Protein AF-A0A7S1Q951-F1 (afdb_monomer)

Mean predicted aligned error: 15.15 Å

Organism: Alexandrium catenella (NCBI:txid2925)

Secondary structure (DSSP, 8-state):
---------------------------------SSTTHHHHHHTTSS--PPPPPPTT-EEEEE--SEEE--TTT-EEE--TT-GGGEEEEEEEE---TTSEEEEEETTS----EEEEGGGEEETTT-PBPP--TT---TTS---------SEEEEEEEPGGGGSHHHHHHHHHHHHHHH--SEEEEEETTEEEEEESBHHHHHHHHHHHHHHHHT---SSGGG--SSSSEEEEEEESS-HHHHHHHT--B--TTS-GGGTTT-

Nearest PDB structures (foldseek):
  7r1d-assembly1_C  TM=7.811E-01  e=3.381E-02  Homo sapiens
  3tvi-assembly2_C  TM=5.450E-01  e=1.464E-01  Clostridium acetobutylicum
  2ia0-assembly1_B  TM=3.380E-01  e=5.613E-01  Pyrococcus furiosus
  5lqw-assembly1_B  TM=3.288E-01  e=4.136E-01  Saccharomyces cere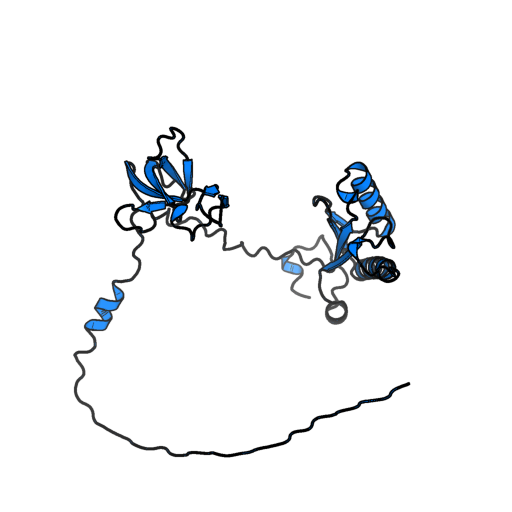visiae
  5gan-assembly1_C  TM=2.588E-01  e=5.613E-01  Saccharomyces cerevisiae

pLDDT: mean 81.58, std 19.2, range [38.47, 98.19]

Solvent-accessible surface area (backbone atoms only — not comparable to full-atom values): 16231 Å² total; per-residue (Å²): 134,82,87,88,82,88,88,87,89,85,86,85,88,84,82,85,88,80,91,84,81,81,85,87,85,83,88,84,77,93,85,80,85,88,73,82,70,65,67,63,68,61,66,64,69,75,67,77,81,73,53,66,61,57,54,66,70,42,57,25,32,34,58,48,94,47,73,45,74,76,48,85,94,71,35,74,40,75,46,50,94,87,42,72,89,29,45,45,58,25,25,31,66,41,49,61,42,90,86,17,33,28,33,35,41,44,72,84,73,59,86,68,69,45,79,41,52,21,84,48,27,19,34,62,89,75,66,45,54,27,32,51,58,99,68,61,73,62,74,82,62,54,75,77,76,68,73,75,86,56,49,22,33,38,41,37,28,36,39,83,63,29,70,40,70,70,55,31,52,51,40,53,49,50,50,46,69,74,61,58,51,78,42,75,50,72,93,45,73,42,42,39,39,37,30,22,45,41,32,68,60,36,51,51,46,48,51,52,52,50,51,36,51,65,71,38,86,55,95,50,61,91,74,37,66,59,32,96,49,44,48,46,75,44,83,48,56,67,54,71,66,60,30,68,73,58,65,56,45,67,52,63,89,87,58,59,73,87,75,60,82,82,109

Structure (mmCIF, N/CA/C/O backbone):
data_AF-A0A7S1Q951-F1
#
_entry.id   AF-A0A7S1Q951-F1
#
loop_
_atom_site.group_PDB
_atom_site.id
_atom_site.type_symbol
_atom_site.label_atom_id
_atom_site.label_alt_id
_atom_site.label_comp_id
_atom_site.label_asym_id
_atom_site.label_entity_id
_atom_site.label_seq_id
_atom_site.pdbx_PDB_ins_code
_atom_site.Cartn_x
_atom_site.Cartn_y
_atom_site.Cartn_z
_atom_site.occupancy
_atom_site.B_iso_or_equiv
_atom_site.auth_seq_id
_atom_site.auth_comp_id
_atom_site.auth_asym_id
_atom_site.auth_atom_id
_atom_site.pdbx_PDB_model_num
ATOM 1 N N . CYS A 1 1 ? -37.202 43.997 11.603 1.00 41.56 1 CYS A N 1
ATOM 2 C CA . CYS A 1 1 ? -37.269 44.451 10.203 1.00 41.56 1 CYS A CA 1
ATOM 3 C C . CYS A 1 1 ? -37.080 43.255 9.290 1.00 41.56 1 CYS A C 1
ATOM 5 O O . CYS A 1 1 ? -36.098 42.557 9.485 1.00 41.56 1 CYS A O 1
ATOM 7 N N . SER A 1 2 ? -38.028 43.077 8.364 1.00 42.44 2 SER A N 1
ATOM 8 C CA . SER A 1 2 ? -37.963 42.323 7.097 1.00 42.44 2 SER A CA 1
ATOM 9 C C . SER A 1 2 ? -37.582 40.835 7.183 1.00 42.44 2 SER A C 1
ATOM 11 O O . SER A 1 2 ? -36.431 40.520 7.434 1.00 42.44 2 SER A O 1
ATOM 13 N N . SER A 1 3 ? -38.502 39.865 7.143 1.00 43.00 3 SER A N 1
ATOM 14 C CA . SER A 1 3 ? -39.475 39.477 6.093 1.00 43.00 3 SER A CA 1
ATOM 15 C C . SER A 1 3 ? -38.861 38.683 4.926 1.00 43.00 3 SER A C 1
ATOM 17 O O . SER A 1 3 ? -37.989 39.200 4.236 1.00 43.00 3 SER A O 1
ATOM 19 N N . SER A 1 4 ? -39.482 37.517 4.666 1.00 48.47 4 SER A N 1
ATOM 20 C CA . SER A 1 4 ? -39.634 36.834 3.358 1.00 48.47 4 SER A CA 1
ATOM 21 C C . SER A 1 4 ? -38.428 36.005 2.860 1.00 48.47 4 SER A C 1
ATOM 23 O O . SER A 1 4 ? -37.295 36.393 3.075 1.00 48.47 4 SER A O 1
ATOM 25 N N . SER A 1 5 ? -38.551 34.856 2.181 1.00 51.00 5 SER A N 1
ATOM 26 C CA . SER A 1 5 ? -39.659 34.300 1.393 1.00 51.00 5 SER A CA 1
ATOM 27 C C . SER A 1 5 ? -39.533 32.775 1.219 1.00 51.00 5 SER A C 1
ATOM 29 O O . SER A 1 5 ? -38.434 32.237 1.112 1.00 51.00 5 SER A O 1
ATOM 31 N N . LEU A 1 6 ? -40.695 32.124 1.134 1.00 49.72 6 LEU A N 1
ATOM 32 C CA . LEU A 1 6 ? -40.941 30.806 0.538 1.00 49.72 6 LEU A CA 1
ATOM 33 C C . LEU A 1 6 ? -40.797 30.857 -0.989 1.00 49.72 6 LEU A C 1
ATOM 35 O O . LEU A 1 6 ? -41.221 31.855 -1.559 1.00 49.72 6 LEU A O 1
ATOM 39 N N . GLU A 1 7 ? -40.406 29.742 -1.620 1.00 54.03 7 GLU A N 1
ATOM 40 C CA . GLU A 1 7 ? -40.987 29.262 -2.891 1.00 54.03 7 GLU A CA 1
ATOM 41 C C . GLU A 1 7 ? -40.861 27.725 -3.029 1.00 54.03 7 GLU A C 1
ATOM 43 O O . GLU A 1 7 ? -39.773 27.180 -2.839 1.00 54.03 7 GLU A O 1
ATOM 48 N N . PRO A 1 8 ? -41.947 27.012 -3.392 1.00 58.09 8 PRO A N 1
ATOM 49 C CA . PRO A 1 8 ? -41.907 25.675 -3.979 1.00 58.09 8 PRO A CA 1
ATOM 50 C C . PRO A 1 8 ? -42.315 25.711 -5.467 1.00 58.09 8 PRO A C 1
ATOM 52 O O . PRO A 1 8 ? -43.392 26.194 -5.818 1.00 58.09 8 PRO A O 1
ATOM 55 N N . GLY A 1 9 ? -41.477 25.152 -6.345 1.00 52.25 9 GLY A N 1
ATOM 56 C CA . GLY A 1 9 ? -41.697 25.105 -7.796 1.00 52.25 9 GLY A CA 1
ATOM 57 C C . GLY A 1 9 ? -41.955 23.692 -8.327 1.00 52.25 9 GLY A C 1
ATOM 58 O O . GLY A 1 9 ? -41.058 22.861 -8.389 1.00 52.25 9 GLY A O 1
ATOM 59 N N . ARG A 1 10 ? -43.204 23.454 -8.724 1.00 57.97 10 ARG A N 1
ATOM 60 C CA . ARG A 1 10 ? -43.795 22.268 -9.366 1.00 57.97 10 ARG A CA 1
ATOM 61 C C . ARG A 1 10 ? -43.618 22.333 -10.887 1.00 57.97 10 ARG A C 1
ATOM 63 O O . ARG A 1 10 ? -43.976 23.365 -11.439 1.00 57.97 10 ARG A O 1
ATOM 70 N N . VAL A 1 11 ? -43.275 21.236 -11.576 1.00 55.94 11 VAL A N 1
ATOM 71 C CA . VAL A 1 11 ? -43.750 21.000 -12.961 1.00 55.94 11 VAL A CA 1
ATOM 72 C C . VAL A 1 11 ? -43.985 19.509 -13.216 1.00 55.94 11 VAL A C 1
ATOM 74 O O . VAL A 1 11 ? -43.125 18.667 -12.982 1.00 55.94 11 VAL A O 1
ATOM 77 N N . SER A 1 12 ? -45.191 19.220 -13.694 1.00 54.81 12 SER A N 1
ATOM 78 C CA . SER A 1 12 ? -45.669 17.932 -14.182 1.00 54.81 12 SER A CA 1
ATOM 79 C C . SER A 1 12 ? -45.402 17.773 -15.683 1.00 54.81 12 SER A C 1
ATOM 81 O O . SER A 1 12 ? -45.556 18.739 -16.423 1.00 54.81 12 SER A O 1
ATOM 83 N N . GLY A 1 13 ? -45.254 16.527 -16.140 1.00 38.47 13 GLY A N 1
ATOM 84 C CA . GLY A 1 13 ? -46.047 16.043 -17.277 1.00 38.47 13 GLY A CA 1
ATOM 85 C C . GLY A 1 13 ? -45.332 15.652 -18.576 1.00 38.47 13 GLY A C 1
ATOM 86 O O . GLY A 1 13 ? -44.291 16.195 -18.922 1.00 38.47 13 GLY A O 1
ATOM 87 N N . LEU A 1 14 ? -46.060 14.784 -19.301 1.00 47.22 14 LEU A N 1
ATOM 88 C CA . LEU A 1 14 ? -45.963 14.330 -20.704 1.00 47.22 14 LEU A CA 1
ATOM 89 C C . LEU A 1 14 ? -45.200 13.005 -20.898 1.00 47.22 14 LEU A C 1
ATOM 91 O O . LEU A 1 14 ? -44.007 12.922 -20.651 1.00 47.22 14 LEU A O 1
ATOM 95 N N . ALA A 1 15 ? -45.916 11.885 -21.077 1.00 41.97 15 ALA A N 1
ATOM 96 C CA . ALA A 1 15 ? -46.608 11.391 -22.293 1.00 41.97 15 ALA A CA 1
ATOM 97 C C . ALA A 1 15 ? -45.635 10.534 -23.135 1.00 41.97 15 ALA A C 1
ATOM 99 O O . ALA A 1 15 ? -44.569 11.009 -23.490 1.00 41.97 15 ALA A O 1
ATOM 100 N N . MET A 1 16 ? -45.814 9.212 -23.250 1.00 44.31 16 MET A N 1
ATOM 101 C CA . MET A 1 16 ? -46.834 8.469 -24.016 1.00 44.31 16 MET A CA 1
ATOM 102 C C . MET A 1 16 ? -46.557 8.529 -25.530 1.00 44.31 16 MET A C 1
ATOM 104 O O . MET A 1 16 ? -46.391 9.619 -26.057 1.00 44.31 16 MET A O 1
ATOM 108 N N . THR A 1 17 ? -46.612 7.342 -26.159 1.00 42.47 17 THR A N 1
ATOM 109 C CA . THR A 1 17 ? -46.442 6.992 -27.594 1.00 42.47 17 THR A CA 1
ATOM 110 C C . THR A 1 17 ? -44.978 6.725 -28.026 1.00 42.47 17 THR A C 1
ATOM 112 O O . THR A 1 17 ? -44.062 7.351 -27.519 1.00 42.47 17 THR A O 1
ATOM 115 N N . ASP A 1 18 ? -44.612 5.724 -28.837 1.00 43.94 18 ASP A N 1
ATOM 116 C CA . ASP A 1 18 ? -45.340 4.964 -29.855 1.00 43.94 18 ASP A CA 1
ATOM 117 C C . ASP A 1 18 ? -44.841 3.512 -30.004 1.00 43.94 18 ASP A C 1
ATOM 119 O O . ASP A 1 18 ? -43.643 3.222 -30.007 1.00 43.94 18 ASP A O 1
ATOM 123 N N . LEU A 1 19 ? -45.809 2.613 -30.213 1.00 48.38 19 LEU A N 1
ATOM 124 C CA . LEU A 1 19 ? -45.648 1.362 -30.951 1.00 48.38 19 LEU A CA 1
ATOM 125 C C . LEU A 1 19 ? -45.355 1.688 -32.424 1.00 48.38 19 LEU A C 1
ATOM 127 O O . LEU A 1 19 ? -46.159 2.375 -33.050 1.00 48.38 19 LEU A O 1
ATOM 131 N N . ILE A 1 20 ? -44.345 1.058 -33.031 1.00 49.72 20 ILE A N 1
ATOM 132 C CA . ILE A 1 20 ? -44.389 0.737 -34.466 1.00 49.72 20 ILE A CA 1
ATOM 133 C C . ILE A 1 20 ? -44.079 -0.745 -34.664 1.00 49.72 20 ILE A C 1
ATOM 135 O O . ILE A 1 20 ? -43.119 -1.304 -34.139 1.00 49.72 20 ILE A O 1
ATOM 139 N N . ALA A 1 21 ? -44.995 -1.356 -35.405 1.00 43.81 21 ALA A N 1
ATOM 140 C CA . ALA A 1 21 ? -45.118 -2.754 -35.744 1.00 43.81 21 ALA A CA 1
ATOM 141 C C . ALA A 1 21 ? -44.395 -3.126 -37.054 1.00 43.81 21 ALA A C 1
ATOM 143 O O . ALA A 1 21 ? -43.947 -2.264 -37.803 1.00 43.81 21 ALA A O 1
ATOM 144 N N . ALA A 1 22 ? -44.478 -4.430 -37.347 1.00 41.50 22 ALA A N 1
ATOM 145 C CA . ALA A 1 22 ? -44.317 -5.111 -38.638 1.00 41.50 22 ALA A CA 1
ATOM 146 C C . ALA A 1 22 ? -42.864 -5.288 -39.123 1.00 41.50 22 ALA A C 1
ATOM 148 O O . ALA A 1 22 ? -42.149 -4.331 -39.373 1.00 41.50 22 ALA A O 1
ATOM 149 N N . ALA A 1 23 ? -42.293 -6.494 -39.166 1.00 45.00 23 ALA A N 1
ATOM 150 C CA . ALA A 1 23 ? -42.706 -7.743 -39.824 1.00 45.00 23 ALA A CA 1
ATOM 151 C C . ALA A 1 23 ? -42.733 -7.678 -41.365 1.00 45.00 23 ALA A C 1
ATOM 153 O O . ALA A 1 23 ? -43.442 -6.873 -41.957 1.00 45.00 23 ALA A O 1
ATOM 154 N N . ALA A 1 24 ? -42.040 -8.667 -41.947 1.00 43.38 24 ALA A N 1
ATOM 155 C CA . ALA A 1 24 ? -42.035 -9.133 -43.337 1.00 43.38 24 ALA A CA 1
ATOM 156 C C . ALA A 1 24 ? -41.126 -8.393 -44.343 1.00 43.38 24 ALA A C 1
ATOM 158 O O . ALA A 1 24 ? -41.449 -7.321 -44.830 1.00 43.38 24 ALA A O 1
ATOM 159 N N . LEU A 1 25 ? -40.082 -9.083 -44.822 1.00 44.59 25 LEU A N 1
ATOM 160 C CA . LEU A 1 25 ? -40.203 -9.760 -46.117 1.00 44.59 25 LEU A CA 1
ATOM 161 C C . LEU A 1 25 ? -39.154 -10.866 -46.306 1.00 44.59 25 LEU A C 1
ATOM 163 O O . LEU A 1 25 ? -37.969 -10.725 -46.022 1.00 44.59 25 LEU A O 1
ATOM 167 N N . GLN A 1 26 ? -39.656 -11.986 -46.810 1.00 47.72 26 GLN A N 1
ATOM 168 C CA . GLN A 1 26 ? -38.954 -13.205 -47.178 1.00 47.72 26 GLN A CA 1
ATOM 169 C C . GLN A 1 26 ? -38.147 -13.079 -48.485 1.00 47.72 26 GLN A C 1
ATOM 171 O O . GLN A 1 26 ? -38.541 -12.376 -49.410 1.00 47.72 26 GLN A O 1
ATOM 176 N N . ARG A 1 27 ? -37.158 -13.981 -48.598 1.00 47.75 27 ARG A N 1
ATOM 177 C CA . ARG A 1 27 ? -36.729 -14.718 -49.810 1.00 47.75 27 ARG A CA 1
ATOM 178 C C . ARG A 1 27 ? -36.067 -13.933 -50.957 1.00 47.75 27 ARG A C 1
ATOM 180 O O . ARG A 1 27 ? -36.730 -13.489 -51.885 1.00 47.75 27 ARG A O 1
ATOM 187 N N . ARG A 1 28 ? -34.736 -14.055 -51.036 1.00 47.34 28 ARG A N 1
ATOM 188 C CA . ARG A 1 28 ? -33.977 -14.254 -52.291 1.00 47.34 28 ARG A CA 1
ATOM 189 C C . ARG A 1 28 ? -32.838 -15.245 -52.028 1.00 47.34 28 ARG A C 1
ATOM 191 O O . ARG A 1 28 ? -31.940 -14.955 -51.260 1.00 47.34 28 ARG A O 1
ATOM 198 N N . TRP A 1 29 ? -33.085 -16.523 -52.307 1.00 49.19 29 TRP A N 1
ATOM 199 C CA . TRP A 1 29 ? -32.663 -17.223 -53.529 1.00 49.19 29 TRP A CA 1
ATOM 200 C C . TRP A 1 29 ? -31.162 -17.525 -53.530 1.00 49.19 29 TRP A C 1
ATOM 202 O O . TRP A 1 29 ? -30.322 -16.658 -53.734 1.00 49.19 29 TRP A O 1
ATOM 212 N N . HIS A 1 30 ? -30.892 -18.808 -53.289 1.00 48.12 30 HIS A N 1
ATOM 213 C CA . HIS A 1 30 ? -29.647 -19.515 -53.525 1.00 48.12 30 HIS A CA 1
ATOM 214 C C . HIS A 1 30 ? -29.005 -19.109 -54.852 1.00 48.12 30 HIS A C 1
ATOM 216 O O . HIS A 1 30 ? -29.687 -19.149 -55.873 1.00 48.12 30 HIS A O 1
ATOM 222 N N . LEU A 1 31 ? -27.713 -18.772 -54.812 1.00 51.19 31 LEU A N 1
ATOM 223 C CA . LEU A 1 31 ? -26.640 -19.156 -55.742 1.00 51.19 31 LEU A CA 1
ATOM 224 C C . LEU A 1 31 ? -25.382 -18.336 -55.378 1.00 51.19 31 LEU A C 1
ATOM 226 O O . LEU A 1 31 ? -25.489 -17.136 -55.159 1.00 51.19 31 LEU A O 1
ATOM 230 N N . ALA A 1 32 ? -24.218 -19.002 -55.344 1.00 49.56 32 ALA A N 1
ATOM 231 C CA . ALA A 1 32 ? -22.855 -18.479 -55.106 1.00 49.56 32 ALA A CA 1
ATOM 232 C C . ALA A 1 32 ? -22.240 -18.624 -53.686 1.00 49.56 32 ALA A C 1
ATOM 234 O O . ALA A 1 32 ? -21.732 -17.671 -53.106 1.00 49.56 32 ALA A O 1
ATOM 235 N N . LEU A 1 33 ? -22.152 -19.859 -53.172 1.00 52.56 33 LEU A N 1
ATOM 236 C CA . LEU A 1 33 ? -20.893 -20.340 -52.566 1.00 52.56 33 LEU A CA 1
ATOM 237 C C . LEU A 1 33 ? -20.126 -21.022 -53.715 1.00 52.56 33 LEU A C 1
ATOM 239 O O . LEU A 1 33 ? -20.706 -21.935 -54.305 1.00 52.56 33 LEU A O 1
ATOM 243 N N . PRO A 1 34 ? -18.904 -20.587 -54.100 1.00 48.00 34 PRO A N 1
ATOM 244 C CA . PRO A 1 34 ? -17.729 -20.733 -53.242 1.00 48.00 34 PRO A CA 1
ATOM 245 C C . PRO A 1 34 ? -16.650 -19.655 -53.507 1.00 48.00 34 PRO A C 1
ATOM 247 O O . PRO A 1 34 ? -15.707 -19.911 -54.243 1.00 48.00 34 PRO A O 1
ATOM 250 N N . GLN A 1 35 ? -16.746 -18.446 -52.943 1.00 54.03 35 GLN A N 1
ATOM 251 C CA . GLN A 1 35 ? -15.598 -17.506 -52.955 1.00 54.03 35 GLN A CA 1
ATOM 252 C C . GLN A 1 35 ? -15.337 -16.779 -51.626 1.00 54.03 35 GLN A C 1
ATOM 254 O O . GLN A 1 35 ? -14.378 -16.024 -51.517 1.00 54.03 35 GLN A O 1
ATOM 259 N N . LEU A 1 36 ? -16.104 -17.067 -50.572 1.00 50.97 36 LEU A N 1
ATOM 260 C CA . LEU A 1 36 ? -15.951 -16.421 -49.259 1.00 50.97 36 LEU A CA 1
ATOM 261 C C . LEU A 1 36 ? -15.108 -17.213 -48.242 1.00 50.97 36 LEU A C 1
ATOM 263 O O . LEU A 1 36 ? -15.110 -16.875 -47.066 1.00 50.97 36 LEU A O 1
ATOM 267 N N . LEU A 1 37 ? -14.365 -18.244 -48.667 1.00 49.66 37 LEU A N 1
ATOM 268 C CA . LEU A 1 37 ? -13.477 -19.012 -47.771 1.00 49.66 37 LEU A CA 1
ATOM 269 C C . LEU A 1 37 ? -11.982 -18.680 -47.909 1.00 49.66 37 LEU A C 1
ATOM 271 O O . LEU A 1 37 ? -11.192 -19.124 -47.084 1.00 49.66 37 LEU A O 1
ATOM 275 N N . VAL A 1 38 ? -11.578 -17.869 -48.892 1.00 52.25 38 VAL A N 1
ATOM 276 C CA . VAL A 1 38 ? -10.165 -17.475 -49.056 1.00 52.25 38 VAL A CA 1
ATOM 277 C C . VAL A 1 38 ? -9.739 -16.280 -48.176 1.00 52.25 38 VAL A C 1
ATOM 279 O O . VAL A 1 38 ? -8.605 -16.312 -47.704 1.00 52.25 38 VAL A O 1
ATOM 282 N N . PRO A 1 39 ? -10.576 -15.272 -47.833 1.00 49.62 39 PRO A N 1
ATOM 283 C CA . PRO A 1 39 ? -10.100 -14.187 -46.969 1.00 49.62 39 PRO A CA 1
ATOM 284 C C . PRO A 1 39 ? -10.088 -14.543 -45.469 1.00 49.62 39 PRO A C 1
ATOM 286 O O . PRO A 1 39 ? -9.390 -13.883 -44.705 1.00 49.62 39 PRO A O 1
ATOM 289 N N . LEU A 1 40 ? -10.783 -15.603 -45.028 1.00 47.69 40 LEU A N 1
ATOM 290 C CA . LEU A 1 40 ? -10.805 -15.993 -43.607 1.00 47.69 40 LEU A CA 1
ATOM 291 C C . LEU A 1 40 ? -9.526 -16.738 -43.168 1.00 47.69 40 LEU A C 1
ATOM 293 O O . LEU A 1 40 ? -9.116 -16.628 -42.019 1.00 47.69 40 LEU A O 1
ATOM 297 N N . LEU A 1 41 ? -8.848 -17.437 -44.087 1.00 49.50 41 LEU A N 1
ATOM 298 C CA . LEU A 1 41 ? -7.569 -18.108 -43.805 1.00 49.50 41 LEU A CA 1
ATOM 299 C C . LEU A 1 41 ? -6.356 -17.159 -43.843 1.00 49.50 41 LEU A C 1
ATOM 301 O O . LEU A 1 41 ? -5.302 -17.516 -43.322 1.00 49.50 41 LEU A O 1
ATOM 305 N N . LEU A 1 42 ? -6.492 -15.952 -44.409 1.00 47.94 42 LEU A N 1
ATOM 306 C CA . LEU A 1 42 ? -5.434 -14.934 -44.370 1.00 47.94 42 LEU A CA 1
ATOM 307 C C . LEU A 1 42 ? -5.520 -14.040 -43.121 1.00 47.94 42 LEU A C 1
ATOM 309 O O . LEU A 1 42 ? -4.492 -13.591 -42.626 1.00 47.94 42 LEU A O 1
ATOM 313 N N . ALA A 1 43 ? -6.720 -13.839 -42.566 1.00 50.38 43 ALA A N 1
ATOM 314 C CA . ALA A 1 43 ? -6.905 -13.089 -41.321 1.00 50.38 43 ALA A CA 1
ATOM 315 C C . ALA A 1 43 ? -6.393 -13.842 -40.073 1.00 50.38 43 ALA A C 1
ATOM 317 O O . ALA A 1 43 ? -6.106 -13.214 -39.059 1.00 50.38 43 ALA A O 1
ATOM 318 N N . LEU A 1 44 ? -6.216 -15.168 -40.149 1.00 47.44 44 LEU A N 1
ATOM 319 C CA . LEU A 1 44 ? -5.743 -15.990 -39.027 1.00 47.44 44 LEU A CA 1
ATOM 320 C C . LEU A 1 44 ? -4.209 -16.107 -38.912 1.00 47.44 44 LEU A C 1
ATOM 322 O O . LEU A 1 44 ? -3.723 -16.795 -38.021 1.00 47.44 44 LEU A O 1
ATOM 326 N N . ARG A 1 45 ? -3.433 -15.449 -39.789 1.00 46.50 45 ARG A N 1
ATOM 327 C CA . ARG A 1 45 ? -1.958 -15.372 -39.678 1.00 46.50 45 ARG A CA 1
ATOM 328 C C . ARG A 1 45 ? -1.440 -14.133 -38.942 1.00 46.50 45 ARG A C 1
ATOM 330 O O . ARG A 1 45 ? -0.234 -13.963 -38.841 1.00 46.50 45 ARG A O 1
ATOM 337 N N . LEU A 1 46 ? -2.330 -13.301 -38.403 1.00 50.06 46 LEU A N 1
ATOM 338 C CA . LEU A 1 46 ? -1.968 -12.235 -37.457 1.00 50.06 46 LEU A CA 1
ATOM 339 C C . LEU A 1 46 ? -1.864 -12.747 -36.007 1.00 50.06 46 LEU A C 1
ATOM 341 O O . LEU A 1 46 ? -1.727 -11.956 -35.080 1.00 50.06 46 LEU A O 1
ATOM 345 N N . GLY A 1 47 ? -1.962 -14.063 -35.802 1.00 46.00 47 GLY A N 1
ATOM 346 C CA . GLY A 1 47 ? -1.842 -14.686 -34.492 1.00 46.00 47 GLY A CA 1
ATOM 347 C C . GLY A 1 47 ? -0.385 -14.804 -34.061 1.00 46.00 47 GLY A C 1
ATOM 348 O O . GLY A 1 47 ? 0.383 -15.504 -34.714 1.00 46.00 47 GLY A O 1
ATOM 349 N N . LEU A 1 48 ? -0.079 -14.169 -32.929 1.00 49.88 48 LEU A N 1
ATOM 350 C CA . LEU A 1 48 ? 1.114 -14.376 -32.107 1.00 49.88 48 LEU A CA 1
ATOM 351 C C . LEU A 1 48 ? 2.415 -13.933 -32.782 1.00 49.88 48 LEU A C 1
ATOM 353 O O . LEU A 1 48 ? 3.302 -14.734 -33.065 1.00 49.88 48 LEU A O 1
ATOM 357 N N . VAL A 1 49 ? 2.542 -12.622 -32.996 1.00 55.12 49 VAL A N 1
ATOM 358 C CA . VAL A 1 49 ? 3.874 -12.010 -33.024 1.00 55.12 49 VAL A CA 1
ATOM 359 C C . VAL A 1 49 ? 4.356 -11.991 -31.573 1.00 55.12 49 VAL A C 1
ATOM 361 O O . VAL A 1 49 ? 4.161 -10.998 -30.882 1.00 55.12 49 VAL A O 1
ATOM 364 N N . GLY A 1 50 ? 4.888 -13.120 -31.097 1.00 61.50 50 GLY A N 1
ATOM 365 C CA . GLY A 1 50 ? 5.927 -13.048 -30.072 1.00 61.50 50 GLY A CA 1
ATOM 366 C C . GLY A 1 50 ? 7.063 -12.265 -30.717 1.00 61.50 50 GLY A C 1
ATOM 367 O O . GLY A 1 50 ? 7.515 -12.626 -31.809 1.00 61.50 50 GLY A O 1
ATOM 368 N N . GLY A 1 51 ? 7.372 -11.101 -30.171 1.00 73.50 51 GLY A N 1
ATOM 369 C CA . GLY A 1 51 ? 8.508 -10.313 -30.602 1.00 73.50 51 GLY A CA 1
ATOM 370 C C . GLY A 1 51 ? 9.823 -11.082 -30.444 1.00 73.50 51 GLY A C 1
ATOM 371 O O . GLY A 1 51 ? 9.986 -12.024 -29.674 1.00 73.50 51 GLY A O 1
ATOM 372 N N . GLU A 1 52 ? 10.790 -10.683 -31.257 1.00 84.12 52 GLU A N 1
ATOM 373 C CA . GLU A 1 52 ? 12.196 -11.060 -31.111 1.00 84.12 52 GLU A CA 1
ATOM 374 C C . GLU A 1 52 ? 12.706 -10.719 -29.687 1.00 84.12 52 GLU A C 1
ATOM 376 O O . GLU A 1 52 ? 12.562 -9.532 -29.364 1.00 84.12 52 GLU A O 1
ATOM 381 N N . PRO A 1 53 ? 13.334 -11.565 -28.830 1.00 92.94 53 PRO A N 1
ATOM 382 C CA . PRO A 1 53 ? 14.115 -10.990 -27.735 1.00 92.94 53 PRO A CA 1
ATOM 383 C C . PRO A 1 53 ? 15.233 -10.139 -28.346 1.00 92.94 53 PRO A C 1
ATOM 385 O O . PRO A 1 53 ? 15.921 -10.566 -29.278 1.00 92.94 53 PRO A O 1
ATOM 388 N N . CYS A 1 54 ? 15.407 -8.922 -27.841 1.00 95.31 54 CYS A N 1
ATOM 389 C CA . CYS A 1 54 ? 16.382 -7.997 -28.401 1.00 95.31 54 CYS A CA 1
ATOM 390 C C . CYS A 1 54 ? 17.813 -8.481 -28.120 1.00 95.31 54 CYS A C 1
ATOM 392 O O . CYS A 1 54 ? 18.122 -8.984 -27.035 1.00 95.31 54 CYS A O 1
ATOM 394 N N . ILE A 1 55 ? 18.710 -8.327 -29.094 1.00 96.25 55 ILE A N 1
ATOM 395 C CA . ILE A 1 55 ? 20.055 -8.916 -29.023 1.00 96.25 55 ILE A CA 1
ATOM 396 C C . ILE A 1 55 ? 21.087 -7.946 -28.435 1.00 96.25 55 ILE A C 1
ATOM 398 O O . ILE A 1 55 ? 20.976 -6.725 -28.539 1.00 96.25 55 ILE A O 1
ATOM 402 N N . ALA A 1 56 ? 22.157 -8.482 -27.843 1.00 97.50 56 A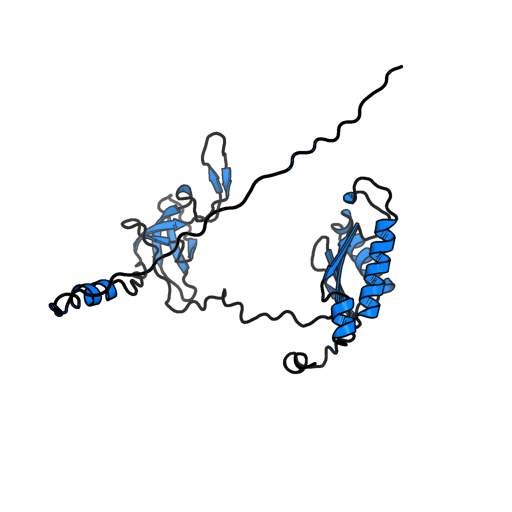LA A N 1
ATOM 403 C CA . ALA A 1 56 ? 23.251 -7.660 -27.328 1.00 97.50 56 ALA A CA 1
ATOM 404 C C . ALA A 1 56 ? 23.880 -6.778 -28.431 1.00 97.50 56 ALA A C 1
ATOM 406 O O . ALA A 1 56 ? 24.189 -7.241 -29.530 1.00 97.50 56 ALA A O 1
ATOM 407 N N . GLY A 1 57 ? 24.099 -5.502 -28.113 1.00 97.12 57 GLY A N 1
ATOM 408 C CA . GLY A 1 57 ? 24.610 -4.457 -29.005 1.00 97.12 57 GLY A CA 1
ATOM 409 C C . GLY A 1 57 ? 23.531 -3.679 -29.769 1.00 97.12 57 GLY A C 1
ATOM 410 O O . GLY A 1 57 ? 23.836 -2.621 -30.337 1.00 97.12 57 GLY A O 1
ATOM 411 N N . GLU A 1 58 ? 22.288 -4.165 -29.768 1.00 97.75 58 GLU A N 1
ATOM 412 C CA . GLU A 1 58 ? 21.161 -3.531 -30.446 1.00 97.75 58 GLU A CA 1
ATOM 413 C C . GLU A 1 58 ? 20.786 -2.193 -29.801 1.00 97.75 58 GLU A C 1
ATOM 415 O O . GLU A 1 58 ? 20.871 -2.030 -28.583 1.00 97.75 58 GLU A O 1
ATOM 420 N N . ALA A 1 59 ? 20.417 -1.219 -30.639 1.00 98.12 59 ALA A N 1
ATOM 421 C CA . ALA A 1 59 ? 20.016 0.108 -30.191 1.00 98.12 59 ALA A CA 1
ATOM 422 C C . ALA A 1 59 ? 18.556 0.093 -29.727 1.00 98.12 59 ALA A C 1
ATOM 424 O O . ALA A 1 59 ? 17.659 -0.320 -30.468 1.00 98.12 59 ALA A O 1
ATOM 425 N N . VAL A 1 60 ? 18.325 0.592 -28.519 1.00 98.06 60 VAL A N 1
ATOM 426 C CA . VAL A 1 60 ? 17.029 0.569 -27.843 1.00 98.06 60 VAL A CA 1
ATOM 427 C C . VAL A 1 60 ? 16.707 1.916 -27.206 1.00 98.06 60 VAL A C 1
ATOM 429 O O . VAL A 1 60 ? 17.577 2.762 -27.003 1.00 98.06 60 VAL A O 1
ATOM 432 N N . LEU A 1 61 ? 15.433 2.100 -26.892 1.00 97.94 61 LEU A N 1
ATOM 433 C CA . LEU A 1 61 ? 14.897 3.123 -26.012 1.00 97.94 61 LEU A CA 1
ATOM 434 C C . LEU A 1 61 ? 14.468 2.422 -24.724 1.00 97.94 61 LEU A C 1
ATOM 436 O O . LEU A 1 61 ? 13.557 1.595 -24.751 1.00 97.94 61 LEU A O 1
ATOM 440 N N . ALA A 1 62 ? 15.130 2.716 -23.611 1.00 97.62 62 ALA A N 1
ATOM 441 C CA . ALA A 1 62 ? 14.844 2.088 -22.326 1.00 97.62 62 ALA A CA 1
ATOM 442 C C . ALA A 1 62 ? 14.257 3.104 -21.342 1.00 97.62 62 ALA A C 1
ATOM 444 O O . ALA A 1 62 ? 14.661 4.268 -21.317 1.00 97.62 62 ALA A O 1
ATOM 445 N N . PHE A 1 63 ? 13.294 2.668 -20.535 1.00 97.44 63 PHE A N 1
ATOM 446 C CA . PHE A 1 63 ? 12.658 3.506 -19.526 1.00 97.44 63 PHE A CA 1
ATOM 447 C C . PHE A 1 63 ? 13.599 3.821 -18.360 1.00 97.44 63 PHE A C 1
ATOM 449 O O . PHE A 1 63 ? 14.276 2.942 -17.820 1.00 97.44 63 PHE A O 1
ATOM 456 N N . TYR A 1 64 ? 13.575 5.074 -17.920 1.00 95.12 64 TYR A N 1
ATOM 457 C CA . TYR A 1 64 ? 14.312 5.565 -16.766 1.00 95.12 64 TYR A CA 1
ATOM 458 C C . TYR A 1 64 ? 13.365 5.879 -15.599 1.00 95.12 64 TYR A C 1
ATOM 460 O O . TYR A 1 64 ? 12.618 6.855 -15.629 1.00 95.12 64 TYR A O 1
ATOM 468 N N . ALA A 1 65 ? 13.439 5.085 -14.527 1.00 93.06 65 ALA A N 1
ATOM 469 C CA . ALA A 1 65 ? 12.611 5.226 -13.322 1.00 93.06 65 ALA A CA 1
ATOM 470 C C . ALA A 1 65 ? 13.104 6.338 -12.366 1.00 93.06 65 ALA A C 1
ATOM 472 O O . ALA A 1 65 ? 13.309 6.108 -11.174 1.00 93.06 65 ALA A O 1
ATOM 473 N N . GLY A 1 66 ? 13.356 7.538 -12.889 1.00 94.00 66 GLY A N 1
ATOM 474 C CA . GLY A 1 66 ? 13.802 8.690 -12.102 1.00 94.00 66 GLY A CA 1
ATOM 475 C C . GLY A 1 66 ? 12.928 9.921 -12.309 1.00 94.00 66 GLY A C 1
ATOM 476 O O . GLY A 1 66 ? 11.705 9.828 -12.359 1.00 94.00 66 GLY A O 1
ATOM 477 N N . GLN A 1 67 ? 13.558 11.091 -12.389 1.00 96.31 67 GLN A N 1
ATOM 478 C CA . GLN A 1 67 ? 12.880 12.357 -12.650 1.00 96.31 67 GLN A CA 1
ATOM 479 C C . GLN A 1 67 ? 13.373 12.963 -13.962 1.00 96.31 67 GLN A C 1
ATOM 481 O O . GLN A 1 67 ? 14.562 12.874 -14.271 1.00 96.31 67 GLN A O 1
ATOM 486 N N . VAL A 1 68 ? 12.467 13.606 -14.693 1.00 95.06 68 VAL A N 1
ATOM 487 C CA . VAL A 1 68 ? 12.771 14.366 -15.908 1.00 95.06 68 VAL A CA 1
ATOM 488 C C . VAL A 1 68 ? 12.317 15.812 -15.725 1.00 95.06 68 VAL A C 1
ATOM 490 O O . VAL A 1 68 ? 11.248 16.076 -15.173 1.00 95.06 68 VAL A O 1
ATOM 493 N N . ASP A 1 69 ? 13.145 16.760 -16.159 1.00 95.38 69 ASP A N 1
ATOM 494 C CA . ASP A 1 69 ? 12.760 18.168 -16.240 1.00 95.38 69 ASP A CA 1
ATOM 495 C C . ASP A 1 69 ? 12.085 18.413 -17.591 1.00 95.38 69 ASP A C 1
ATOM 497 O O . ASP A 1 69 ? 12.733 18.395 -18.639 1.00 95.38 69 ASP A O 1
ATOM 501 N N . LEU A 1 70 ? 10.767 18.612 -17.570 1.00 94.12 70 LEU A N 1
ATOM 502 C CA . LEU A 1 70 ? 9.994 18.917 -18.778 1.00 94.12 70 LEU A CA 1
ATOM 503 C C . LEU A 1 70 ? 10.102 20.396 -19.183 1.00 94.12 70 LEU A C 1
ATOM 505 O O . LEU A 1 70 ? 9.581 20.797 -20.227 1.00 94.12 70 LEU A O 1
ATOM 509 N N . GLY A 1 71 ? 10.774 21.214 -18.371 1.00 93.75 71 GLY A N 1
ATOM 510 C CA . GLY A 1 71 ? 10.853 22.653 -18.537 1.00 93.75 71 GLY A CA 1
ATOM 511 C C . GLY A 1 71 ? 9.517 23.367 -18.295 1.00 93.75 71 GLY A C 1
ATOM 512 O O . GLY A 1 71 ? 8.460 22.783 -18.040 1.00 93.75 71 GLY A O 1
ATOM 513 N N . GLY A 1 72 ? 9.565 24.698 -18.365 1.00 92.50 72 GLY A N 1
ATOM 514 C CA . GLY A 1 72 ? 8.377 25.547 -18.269 1.00 92.50 72 GLY A CA 1
ATOM 515 C C . GLY A 1 72 ? 7.669 25.470 -16.912 1.00 92.50 72 GLY A C 1
ATOM 516 O O . GLY A 1 72 ? 8.302 25.542 -15.862 1.00 92.50 72 GLY A O 1
ATOM 517 N N . SER A 1 73 ? 6.336 25.385 -16.938 1.00 93.50 73 SER A N 1
ATOM 518 C CA . SER A 1 73 ? 5.492 25.381 -15.735 1.00 93.50 73 SER A CA 1
ATOM 519 C C . SER A 1 73 ? 5.344 24.009 -15.073 1.00 93.50 73 SER A C 1
ATOM 521 O O . SER A 1 73 ? 4.766 23.937 -13.993 1.00 93.50 73 SER A O 1
ATOM 523 N N . GLN A 1 74 ? 5.795 22.930 -15.722 1.00 91.69 74 GLN A N 1
ATOM 524 C CA . GLN A 1 74 ? 5.671 21.568 -15.187 1.00 91.69 74 GLN A CA 1
ATOM 525 C C . GLN A 1 74 ? 6.849 21.202 -14.275 1.00 91.69 74 GLN A C 1
ATOM 527 O O . GLN A 1 74 ? 6.657 20.462 -13.315 1.00 91.69 74 GLN A O 1
ATOM 532 N N . GLY A 1 75 ? 8.030 21.776 -14.528 1.00 95.12 75 GLY A N 1
ATOM 533 C CA . GLY A 1 75 ? 9.230 21.546 -13.729 1.00 95.12 75 GLY A CA 1
ATOM 534 C C . GLY A 1 75 ? 9.698 20.090 -13.760 1.00 95.12 75 GLY A C 1
ATOM 535 O O . GLY A 1 75 ? 9.504 19.371 -14.741 1.00 95.12 75 GLY A O 1
ATOM 536 N N . VAL A 1 76 ? 10.324 19.671 -12.662 1.00 96.81 76 VAL A N 1
ATOM 537 C CA . VAL A 1 76 ? 10.839 18.313 -12.473 1.00 96.81 76 VAL A CA 1
ATOM 538 C C . VAL A 1 76 ? 9.702 17.393 -12.034 1.00 96.81 76 VAL A C 1
ATOM 540 O O . VAL A 1 76 ? 9.098 17.611 -10.982 1.00 96.81 76 VAL A O 1
ATOM 543 N N . VAL A 1 77 ? 9.428 16.351 -12.818 1.00 97.19 77 VAL A N 1
ATOM 544 C CA . VAL A 1 77 ? 8.377 15.360 -12.538 1.00 97.19 77 VAL A CA 1
ATOM 545 C C . VAL A 1 77 ? 8.956 13.949 -12.485 1.00 97.19 77 VAL A C 1
ATOM 547 O O . VAL A 1 77 ? 9.974 13.661 -13.113 1.00 97.19 77 VAL A O 1
ATOM 550 N N . ALA A 1 78 ? 8.317 13.064 -11.717 1.00 96.88 78 ALA A N 1
ATOM 551 C CA . ALA A 1 78 ? 8.667 11.647 -11.688 1.00 96.88 78 ALA A CA 1
ATOM 552 C C . ALA A 1 78 ? 8.246 10.963 -12.997 1.00 96.88 78 ALA A C 1
ATOM 554 O O . ALA A 1 78 ? 7.164 11.231 -13.519 1.00 96.88 78 ALA A O 1
ATOM 555 N N . CYS A 1 79 ? 9.102 10.085 -13.511 1.00 96.50 79 CYS A N 1
ATOM 556 C CA . CYS A 1 79 ? 8.848 9.357 -14.742 1.00 96.50 79 CYS A CA 1
ATOM 557 C C . CYS A 1 79 ? 7.783 8.272 -14.566 1.00 96.50 79 CYS A C 1
ATOM 559 O O . CYS A 1 79 ? 7.854 7.467 -13.639 1.00 96.50 79 CYS A O 1
ATOM 561 N N . ILE A 1 80 ? 6.830 8.234 -15.499 1.00 95.38 80 ILE A N 1
ATOM 562 C CA . ILE A 1 80 ? 5.820 7.175 -15.644 1.00 95.38 80 ILE A CA 1
ATOM 563 C C . ILE A 1 80 ? 5.926 6.562 -17.046 1.00 95.38 80 ILE A C 1
ATOM 565 O O . ILE A 1 80 ? 6.424 7.208 -17.970 1.00 95.38 80 ILE A O 1
ATOM 569 N N . MET A 1 81 ? 5.495 5.312 -17.214 1.00 91.81 81 MET A N 1
ATOM 570 C CA . MET A 1 81 ? 5.753 4.510 -18.423 1.00 91.81 81 MET A CA 1
ATOM 571 C C . MET A 1 81 ? 5.094 5.062 -19.691 1.00 91.81 81 MET A C 1
ATOM 573 O O . MET A 1 81 ? 5.530 4.752 -20.801 1.00 91.81 81 MET A O 1
ATOM 577 N N . GLU A 1 82 ? 4.054 5.875 -19.528 1.00 94.25 82 GLU A N 1
ATOM 578 C CA . GLU A 1 82 ? 3.310 6.538 -20.595 1.00 94.25 82 GLU A CA 1
ATOM 579 C C . GLU A 1 82 ? 4.030 7.789 -21.125 1.00 94.25 82 GLU A C 1
ATOM 581 O O . GLU A 1 82 ? 3.648 8.331 -22.164 1.00 94.25 82 GLU A O 1
ATOM 586 N N . MET A 1 83 ? 5.064 8.272 -20.427 1.00 95.75 83 MET A N 1
ATOM 587 C CA . MET A 1 83 ? 5.834 9.447 -20.833 1.00 95.75 83 MET A CA 1
ATOM 588 C C . MET A 1 83 ? 6.984 9.062 -21.764 1.00 95.75 83 MET A C 1
ATOM 590 O O . MET A 1 83 ? 8.006 8.535 -21.332 1.00 95.75 83 MET A O 1
ATOM 594 N N . GLU A 1 84 ? 6.873 9.425 -23.041 1.00 95.75 84 GLU A N 1
ATOM 595 C CA . GLU A 1 84 ? 7.939 9.216 -24.035 1.00 95.75 84 GLU A CA 1
ATOM 596 C C . GLU A 1 84 ? 9.255 9.925 -23.659 1.00 95.75 84 GLU A C 1
ATOM 598 O O . GLU A 1 84 ? 10.336 9.447 -23.986 1.00 95.75 84 GLU A O 1
ATOM 603 N N . GLN A 1 85 ? 9.193 11.029 -22.905 1.00 96.00 85 GLN A N 1
ATOM 604 C CA . GLN A 1 85 ? 10.377 11.749 -22.411 1.00 96.00 85 GLN A CA 1
ATOM 605 C C . GLN A 1 85 ? 11.189 10.952 -21.379 1.00 96.00 85 GLN A C 1
ATOM 607 O O . GLN A 1 85 ? 12.308 11.344 -21.059 1.00 96.00 85 GLN A O 1
ATOM 612 N N . CYS A 1 86 ? 10.629 9.862 -20.851 1.00 97.19 86 CYS A N 1
ATOM 613 C CA . CYS A 1 86 ? 11.280 8.983 -19.885 1.00 97.19 86 CYS A CA 1
ATOM 614 C C . CYS A 1 86 ? 11.993 7.794 -20.533 1.00 97.19 86 CYS A C 1
ATOM 616 O O . CYS A 1 86 ? 12.570 6.974 -19.818 1.00 97.19 86 CYS A O 1
ATOM 618 N N . TYR A 1 87 ? 11.965 7.691 -21.864 1.00 97.38 87 TYR A N 1
ATOM 619 C CA . TYR A 1 87 ? 12.716 6.690 -22.606 1.00 97.38 87 TYR A CA 1
ATOM 620 C C . TYR A 1 87 ? 13.977 7.315 -23.187 1.00 97.38 87 TYR A C 1
ATOM 622 O O . TYR A 1 87 ? 13.916 8.230 -24.009 1.00 97.38 87 TYR A O 1
ATOM 630 N N . TYR A 1 88 ? 15.128 6.795 -22.775 1.00 97.00 88 TYR A N 1
ATOM 631 C CA . TYR A 1 88 ? 16.425 7.299 -23.210 1.00 97.00 88 TYR A CA 1
ATOM 632 C C . TYR A 1 88 ? 17.109 6.291 -24.137 1.00 97.00 88 TYR A C 1
ATOM 634 O O . TYR A 1 88 ? 16.923 5.078 -23.979 1.00 97.00 88 TYR A O 1
ATOM 642 N N . PRO A 1 89 ? 17.881 6.775 -25.125 1.00 97.81 89 PRO A N 1
ATOM 643 C CA . PRO A 1 89 ? 18.613 5.906 -26.027 1.00 97.81 89 PRO A CA 1
ATOM 644 C C . PRO A 1 89 ? 19.725 5.160 -25.288 1.00 97.81 89 PRO A C 1
ATOM 646 O O . PRO A 1 89 ? 20.426 5.711 -24.436 1.00 97.81 89 PRO A O 1
ATOM 649 N N . GLY A 1 90 ? 19.900 3.899 -25.651 1.00 97.56 90 GLY A N 1
ATOM 650 C CA . GLY A 1 90 ? 20.984 3.065 -25.166 1.00 97.56 90 GLY A CA 1
ATOM 651 C C . GLY A 1 90 ? 21.167 1.825 -26.025 1.00 97.56 90 GLY A C 1
ATOM 652 O O . GLY A 1 90 ? 20.568 1.667 -27.094 1.00 97.56 90 GLY A O 1
ATOM 653 N N . ARG A 1 91 ? 22.013 0.921 -25.545 1.00 98.00 91 ARG A N 1
ATOM 654 C CA . ARG A 1 91 ? 22.308 -0.360 -26.181 1.00 98.00 91 ARG A CA 1
ATOM 655 C C . ARG A 1 91 ? 22.197 -1.494 -25.190 1.00 98.00 91 ARG A C 1
ATOM 657 O O . ARG A 1 91 ? 22.612 -1.362 -24.039 1.00 98.00 91 ARG A O 1
ATOM 664 N N . ILE A 1 92 ? 21.711 -2.637 -25.654 1.00 97.75 92 ILE A N 1
ATOM 665 C CA . ILE A 1 92 ? 21.672 -3.840 -24.822 1.00 97.75 92 ILE A CA 1
ATOM 666 C C . ILE A 1 92 ? 23.101 -4.317 -24.574 1.00 97.75 92 ILE A C 1
ATOM 668 O O . ILE A 1 92 ? 23.826 -4.669 -25.501 1.00 97.75 92 ILE A O 1
ATOM 672 N N . SER A 1 93 ? 23.513 -4.339 -23.314 1.00 97.06 93 SER A N 1
ATOM 673 C CA . SER A 1 93 ? 24.765 -4.955 -22.884 1.00 97.06 93 SER A CA 1
ATOM 674 C C . SER A 1 93 ? 24.604 -6.473 -22.767 1.00 97.06 93 SER A C 1
ATOM 676 O O . SER A 1 93 ? 25.438 -7.220 -23.278 1.00 97.06 93 SER A O 1
ATOM 678 N N . SER A 1 94 ? 23.514 -6.931 -22.142 1.00 96.88 94 SER A N 1
ATOM 679 C CA . SER A 1 94 ? 23.145 -8.346 -22.006 1.00 96.88 94 SER A CA 1
ATOM 680 C C . SER A 1 94 ? 21.656 -8.505 -21.658 1.00 96.88 94 SER A C 1
ATOM 682 O O . SER A 1 94 ? 21.009 -7.541 -21.252 1.00 96.88 94 SER A O 1
ATOM 684 N N . GLY A 1 95 ? 21.115 -9.718 -21.805 1.00 93.69 95 GLY A N 1
ATOM 685 C CA . GLY A 1 95 ? 19.730 -10.060 -21.457 1.00 93.69 95 GLY A CA 1
ATOM 686 C C . GLY A 1 95 ? 18.934 -10.676 -22.621 1.00 93.69 95 GLY A C 1
ATOM 687 O O . GLY A 1 95 ? 19.513 -10.875 -23.691 1.00 93.69 95 GLY A O 1
ATOM 688 N N . PRO A 1 96 ? 17.644 -10.995 -22.400 1.00 94.62 96 PRO A N 1
ATOM 689 C CA . PRO A 1 96 ?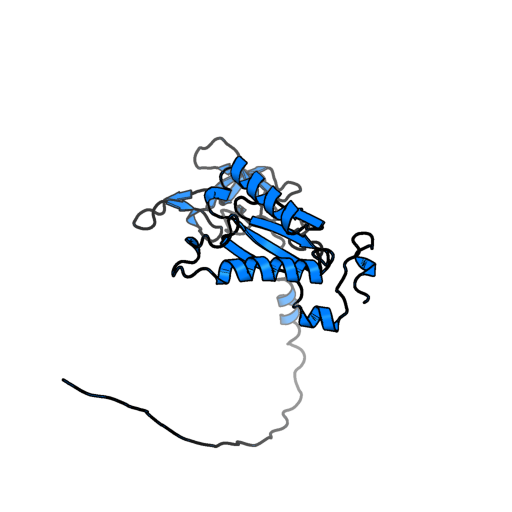 16.968 -10.919 -21.102 1.00 94.62 96 PRO A CA 1
ATOM 690 C C . PRO A 1 96 ? 17.481 -12.013 -20.145 1.00 94.62 96 PRO A C 1
ATOM 692 O O . PRO A 1 96 ? 17.914 -13.081 -20.580 1.00 94.62 96 PRO A O 1
ATOM 695 N N . ASN A 1 97 ? 17.501 -11.745 -18.836 1.00 93.31 97 ASN A N 1
ATOM 696 C CA . ASN A 1 97 ? 17.779 -12.772 -17.823 1.00 93.31 97 ASN A CA 1
ATOM 697 C C . ASN A 1 97 ? 16.520 -13.630 -17.543 1.00 93.31 97 ASN A C 1
ATOM 699 O O . ASN A 1 97 ? 15.480 -13.438 -18.169 1.00 93.31 97 ASN A O 1
ATOM 703 N N . ALA A 1 98 ? 16.601 -14.583 -16.606 1.00 90.38 98 ALA A N 1
ATOM 704 C CA . ALA A 1 98 ? 15.466 -15.450 -16.256 1.00 90.38 98 ALA A CA 1
ATOM 705 C C . ALA A 1 98 ? 14.254 -14.687 -15.682 1.00 90.38 98 ALA A C 1
ATOM 707 O O . ALA A 1 98 ? 13.137 -15.174 -15.774 1.00 90.38 98 ALA A O 1
ATOM 708 N N . GLU A 1 99 ? 14.475 -13.493 -15.130 1.00 89.69 99 GLU A N 1
ATOM 709 C CA . GLU A 1 99 ? 13.436 -12.599 -14.604 1.00 89.69 99 GLU A CA 1
ATOM 710 C C . GLU A 1 99 ? 12.932 -11.609 -15.675 1.00 89.69 99 GLU A C 1
ATOM 712 O O . GLU A 1 99 ? 12.185 -10.689 -15.366 1.00 89.69 99 GLU A O 1
ATOM 717 N N . GLY A 1 100 ? 13.383 -11.728 -16.931 1.00 93.31 100 GLY A N 1
ATOM 718 C CA . GLY A 1 100 ? 12.986 -10.825 -18.013 1.00 93.31 100 GLY A CA 1
ATOM 719 C C . GLY A 1 100 ? 13.655 -9.449 -17.992 1.00 93.31 100 GLY A C 1
ATOM 720 O O . GLY A 1 100 ? 13.155 -8.507 -18.598 1.00 93.31 100 GLY A O 1
ATOM 721 N N . ASN A 1 101 ? 14.794 -9.295 -17.321 1.00 96.38 101 ASN A N 1
ATOM 722 C CA . ASN A 1 101 ? 15.509 -8.024 -17.260 1.00 96.38 101 ASN A CA 1
ATOM 723 C C . ASN A 1 101 ? 16.659 -7.933 -18.277 1.00 96.38 101 ASN A C 1
ATOM 725 O O . ASN A 1 101 ? 17.439 -8.876 -18.441 1.00 96.38 101 ASN A O 1
ATOM 729 N N . TYR A 1 102 ? 16.817 -6.764 -18.898 1.00 97.31 102 TYR A N 1
ATOM 730 C CA . TYR A 1 102 ? 17.951 -6.392 -19.747 1.00 97.31 102 TYR A CA 1
ATOM 731 C C . TYR A 1 102 ? 18.932 -5.489 -19.005 1.00 97.31 102 TYR A C 1
ATOM 733 O O . TYR A 1 102 ? 18.542 -4.653 -18.195 1.00 97.31 102 TYR A O 1
ATOM 741 N N . VAL A 1 103 ? 20.218 -5.607 -19.325 1.00 97.62 103 VAL A N 1
ATOM 742 C CA . VAL A 1 103 ? 21.257 -4.675 -18.882 1.00 97.62 103 VAL A CA 1
ATOM 743 C C . VAL A 1 103 ? 21.508 -3.673 -20.002 1.00 97.62 103 VAL A C 1
ATOM 745 O O . VAL A 1 103 ? 21.932 -4.066 -21.087 1.00 97.62 103 VAL A O 1
ATOM 748 N N . ILE A 1 104 ? 21.267 -2.389 -19.749 1.00 97.81 104 ILE A N 1
ATOM 749 C CA . ILE A 1 104 ? 21.371 -1.312 -20.740 1.00 97.81 104 ILE A CA 1
ATOM 750 C C . ILE A 1 104 ? 22.625 -0.473 -20.484 1.00 97.81 104 ILE A C 1
ATOM 752 O O . ILE A 1 104 ? 22.880 -0.053 -19.353 1.00 97.81 104 ILE A O 1
ATOM 756 N N . ASN A 1 105 ? 23.386 -0.235 -21.552 1.00 97.00 105 ASN A N 1
ATOM 757 C CA . ASN A 1 105 ? 24.460 0.751 -21.627 1.00 97.00 105 ASN A CA 1
ATOM 758 C C . ASN A 1 105 ? 23.897 2.024 -22.276 1.00 97.00 105 ASN A C 1
ATOM 760 O O . ASN A 1 105 ? 23.500 1.984 -23.441 1.00 97.00 105 ASN A O 1
ATOM 764 N N . TRP A 1 106 ? 23.794 3.113 -21.524 1.00 96.62 106 TRP A N 1
ATOM 765 C CA . TRP A 1 106 ? 23.098 4.327 -21.953 1.00 96.62 106 TRP A CA 1
ATOM 766 C C . TRP A 1 106 ? 23.984 5.198 -22.850 1.00 96.62 106 TRP A C 1
ATOM 768 O O . TRP A 1 106 ? 25.192 5.305 -22.645 1.00 96.62 106 TRP A O 1
ATOM 778 N N . ASP A 1 107 ? 23.383 5.851 -23.846 1.00 96.75 107 ASP A N 1
ATOM 779 C CA . ASP A 1 107 ? 24.114 6.727 -24.775 1.00 96.75 107 ASP A CA 1
ATOM 780 C C . ASP A 1 107 ? 24.321 8.155 -24.207 1.00 96.75 107 ASP A C 1
ATOM 782 O O . ASP A 1 107 ? 24.840 9.035 -24.896 1.00 96.75 107 ASP A O 1
ATOM 786 N N . ASP A 1 108 ? 23.937 8.408 -22.950 1.00 93.19 108 ASP A N 1
ATOM 787 C CA . ASP A 1 108 ? 24.074 9.702 -22.259 1.00 93.19 108 ASP A CA 1
ATOM 788 C C . ASP A 1 108 ? 25.483 9.958 -21.686 1.00 93.19 108 ASP A C 1
ATOM 790 O O . ASP A 1 108 ? 25.771 11.044 -21.175 1.00 93.19 108 ASP A O 1
ATOM 794 N N . GLY A 1 109 ? 26.379 8.976 -21.816 1.00 90.25 109 GLY A N 1
ATOM 795 C CA . GLY A 1 109 ? 27.749 9.030 -21.316 1.00 90.25 109 GLY A CA 1
ATOM 796 C C . GLY A 1 109 ? 27.912 8.537 -19.877 1.00 90.25 109 GLY A C 1
ATOM 797 O O . GLY A 1 109 ? 29.041 8.549 -19.376 1.00 90.25 109 GLY A O 1
ATOM 798 N N . ASP A 1 110 ? 26.839 8.084 -19.219 1.00 89.00 110 ASP A N 1
ATOM 799 C CA . ASP A 1 110 ? 26.941 7.336 -17.969 1.00 89.00 110 ASP A CA 1
ATOM 800 C C . ASP A 1 110 ? 27.627 5.985 -18.246 1.00 89.00 110 ASP A C 1
ATOM 802 O O . ASP A 1 110 ? 27.338 5.281 -19.210 1.00 89.00 110 ASP A O 1
ATOM 806 N N . THR A 1 111 ? 28.588 5.627 -17.398 1.00 89.56 111 THR A N 1
ATOM 807 C CA . THR A 1 111 ? 29.316 4.348 -17.508 1.00 89.56 111 THR A CA 1
ATOM 808 C C . THR A 1 111 ? 28.664 3.244 -16.682 1.00 89.56 111 THR A C 1
ATOM 810 O O . THR A 1 111 ? 29.114 2.096 -16.707 1.00 89.56 111 THR A O 1
ATOM 813 N N . THR A 1 112 ? 27.620 3.580 -15.921 1.00 91.12 112 THR A N 1
ATOM 814 C CA . THR A 1 112 ? 26.887 2.625 -15.101 1.00 91.12 112 THR A CA 1
ATOM 815 C C . THR A 1 112 ? 25.815 1.923 -15.926 1.00 91.12 112 THR A C 1
ATOM 817 O O . THR A 1 112 ? 24.836 2.509 -16.386 1.00 91.12 112 THR A O 1
ATOM 820 N N . ASN A 1 113 ? 25.993 0.616 -16.094 1.00 91.62 113 ASN A N 1
ATOM 821 C CA . ASN A 1 113 ? 24.957 -0.234 -16.657 1.00 91.62 113 ASN A CA 1
ATOM 822 C C . ASN A 1 113 ? 23.768 -0.309 -15.692 1.00 91.62 113 ASN A C 1
ATOM 824 O O . ASN A 1 113 ? 23.961 -0.478 -14.484 1.00 91.62 113 ASN A O 1
ATOM 828 N N . ARG A 1 114 ? 22.542 -0.249 -16.219 1.00 94.88 114 ARG A N 1
ATOM 829 C CA . ARG A 1 114 ? 21.319 -0.399 -15.411 1.00 94.88 114 ARG A CA 1
ATOM 830 C C . ARG A 1 114 ? 20.473 -1.559 -15.896 1.00 94.88 114 ARG A C 1
ATOM 832 O O . ARG A 1 114 ? 20.476 -1.884 -1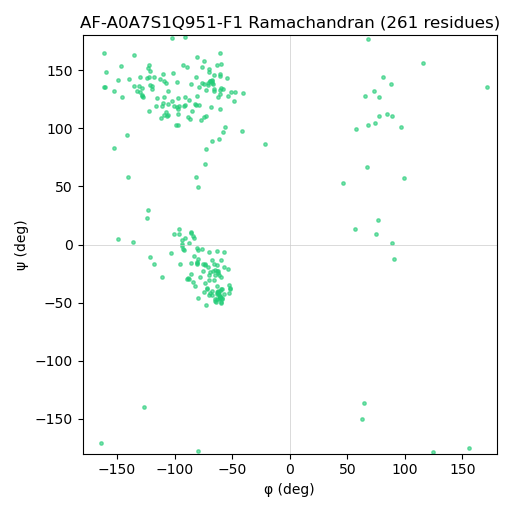7.078 1.00 94.88 114 ARG A O 1
ATOM 839 N N . VAL A 1 115 ? 19.764 -2.171 -14.958 1.00 96.44 115 VAL A N 1
ATOM 840 C CA . VAL A 1 115 ? 18.855 -3.287 -15.208 1.00 96.44 115 VAL A CA 1
ATOM 841 C C . VAL A 1 115 ? 17.459 -2.721 -15.476 1.00 96.44 115 VAL A C 1
ATOM 843 O O . VAL A 1 115 ? 16.975 -1.914 -14.683 1.00 96.44 115 VAL A O 1
ATOM 846 N N . VAL A 1 116 ? 16.839 -3.100 -16.594 1.00 96.56 116 VAL A N 1
ATOM 847 C CA . VAL A 1 116 ? 15.524 -2.613 -17.039 1.00 96.56 116 VAL A CA 1
ATOM 848 C C . VAL A 1 116 ? 14.656 -3.799 -17.455 1.00 96.56 116 VAL A C 1
ATOM 850 O O . VAL A 1 116 ? 15.101 -4.657 -18.215 1.00 96.56 116 VAL A O 1
ATOM 853 N N . TYR A 1 117 ? 13.417 -3.839 -16.967 1.00 95.56 117 TYR A N 1
ATOM 854 C CA . TYR A 1 117 ? 12.459 -4.901 -17.278 1.00 95.56 117 TYR A CA 1
ATOM 855 C C . TYR A 1 117 ? 12.026 -4.855 -18.754 1.00 95.56 117 TYR A C 1
ATOM 857 O O . TYR A 1 117 ? 11.811 -3.765 -19.291 1.00 95.56 117 TYR A O 1
ATOM 865 N N . TYR A 1 118 ? 11.913 -6.014 -19.417 1.00 94.31 118 TYR A N 1
ATOM 866 C CA . TYR A 1 118 ? 11.707 -6.118 -20.872 1.00 94.31 118 TYR A CA 1
ATOM 867 C C . TYR A 1 118 ? 10.548 -5.292 -21.458 1.00 94.31 118 TYR A C 1
ATOM 869 O O . TYR A 1 118 ? 10.770 -4.684 -22.508 1.00 94.31 118 TYR A O 1
ATOM 877 N N . PRO A 1 119 ? 9.370 -5.139 -20.810 1.00 93.44 119 PRO A N 1
ATOM 878 C CA . PRO A 1 119 ? 8.275 -4.341 -21.366 1.00 93.44 119 PRO A CA 1
ATOM 879 C C . PRO A 1 119 ? 8.624 -2.851 -21.451 1.00 93.44 119 PRO A C 1
ATOM 881 O O . PRO A 1 119 ? 7.972 -2.083 -22.157 1.00 93.44 119 PRO A O 1
ATOM 884 N N . HIS A 1 120 ? 9.660 -2.431 -20.723 1.00 96.25 120 HIS A N 1
ATOM 885 C CA . HIS A 1 120 ? 10.132 -1.055 -20.660 1.00 96.25 120 HIS A CA 1
ATOM 886 C C . HIS A 1 120 ? 11.368 -0.811 -21.538 1.00 96.25 120 HIS A C 1
ATOM 888 O O . HIS A 1 120 ? 11.987 0.253 -21.459 1.00 96.25 120 HIS A O 1
ATOM 894 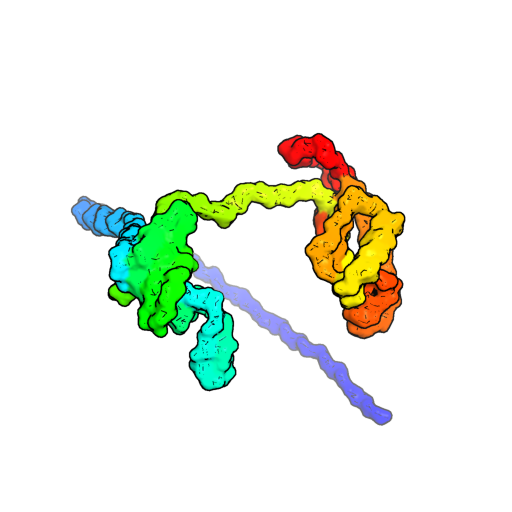N N . VAL A 1 121 ? 11.739 -1.783 -22.372 1.00 96.94 121 VAL A N 1
ATOM 895 C CA . VAL A 1 121 ? 12.792 -1.660 -23.379 1.00 96.94 121 VAL A CA 1
ATOM 896 C C . VAL A 1 121 ? 12.139 -1.785 -24.746 1.00 96.94 121 VAL A C 1
ATOM 898 O O . VAL A 1 121 ? 11.419 -2.741 -25.006 1.00 96.94 121 VAL A O 1
ATOM 901 N N . ARG A 1 122 ? 12.370 -0.814 -25.628 1.00 96.25 122 ARG A N 1
ATOM 902 C CA . ARG A 1 122 ? 11.812 -0.785 -26.984 1.00 96.25 122 ARG A CA 1
ATOM 903 C C . ARG A 1 122 ? 12.931 -0.714 -28.007 1.00 96.25 122 ARG A C 1
ATOM 905 O O . ARG A 1 122 ? 13.912 -0.005 -27.802 1.00 96.25 122 ARG A O 1
ATOM 912 N N . LEU A 1 123 ? 12.777 -1.371 -29.146 1.00 97.06 123 LEU A N 1
ATOM 913 C CA . LEU A 1 123 ? 13.697 -1.222 -30.271 1.00 97.06 123 LEU A CA 1
ATOM 914 C C . LEU A 1 123 ? 13.711 0.228 -30.758 1.00 97.06 123 LEU A C 1
ATOM 916 O O . LEU A 1 123 ? 12.663 0.802 -31.051 1.00 97.06 123 LEU A O 1
ATOM 920 N N . ALA A 1 124 ? 14.894 0.827 -30.910 1.00 96.94 124 ALA A N 1
ATOM 921 C CA . ALA A 1 124 ? 14.995 2.213 -31.376 1.00 96.94 124 ALA A CA 1
ATOM 922 C C . ALA A 1 124 ? 14.523 2.385 -32.835 1.00 96.94 124 ALA A C 1
ATOM 924 O O . ALA A 1 124 ? 14.163 3.484 -33.247 1.00 96.94 124 ALA A O 1
ATOM 925 N N . SER A 1 125 ? 14.530 1.306 -33.625 1.00 96.31 125 SER A N 1
ATOM 926 C CA . SER A 1 125 ? 14.146 1.305 -35.041 1.00 96.31 125 SER A CA 1
ATOM 927 C C . SER A 1 125 ? 12.633 1.228 -35.269 1.00 96.31 125 SER A C 1
ATOM 929 O O . SER A 1 125 ? 12.137 1.822 -36.226 1.00 96.31 125 SER A O 1
ATOM 931 N N . SER A 1 126 ? 11.909 0.492 -34.423 1.00 94.88 126 SER A N 1
ATOM 932 C CA . SER A 1 126 ? 10.481 0.191 -34.603 1.00 94.88 126 SER A CA 1
ATOM 933 C C . SER A 1 126 ? 9.595 0.665 -33.452 1.00 94.88 126 SER A C 1
ATOM 935 O O . SER A 1 126 ? 8.373 0.606 -33.572 1.00 94.88 126 SER A O 1
ATOM 937 N N . SER A 1 127 ? 10.191 1.094 -32.337 1.00 93.50 127 SER A N 1
ATOM 938 C CA . SER A 1 127 ? 9.512 1.373 -31.066 1.00 93.50 127 SER A CA 1
ATOM 939 C C . SER A 1 127 ? 8.718 0.185 -30.504 1.00 93.50 127 SER A C 1
ATOM 941 O O . SER A 1 127 ? 7.934 0.367 -29.574 1.00 93.50 127 SER A O 1
ATOM 943 N N . GLN A 1 128 ? 8.913 -1.027 -31.033 1.00 92.69 128 GLN A N 1
ATOM 944 C CA . GLN A 1 128 ? 8.292 -2.234 -30.494 1.00 92.69 128 GLN A CA 1
ATOM 945 C C . GLN A 1 128 ? 8.999 -2.645 -29.199 1.00 92.69 128 GLN A C 1
ATOM 947 O O . GLN A 1 128 ? 10.231 -2.573 -29.160 1.00 92.69 128 GLN A O 1
ATOM 952 N N . PRO A 1 129 ? 8.260 -3.055 -28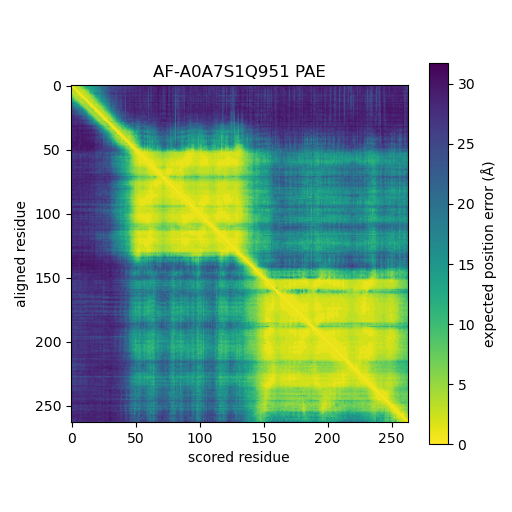.153 1.00 93.75 129 PRO A N 1
ATOM 953 C CA . PRO A 1 129 ? 8.858 -3.638 -26.960 1.00 93.75 129 PRO A CA 1
ATOM 954 C C . PRO A 1 129 ? 9.747 -4.828 -27.322 1.00 93.75 129 PRO A C 1
ATOM 956 O O . PRO A 1 129 ? 9.440 -5.577 -28.248 1.00 93.75 129 PRO A O 1
ATOM 959 N N . CYS A 1 130 ? 10.853 -4.974 -26.606 1.00 93.88 130 CYS A N 1
ATOM 960 C CA . CYS A 1 130 ? 11.654 -6.186 -26.636 1.00 93.88 130 CYS A CA 1
ATOM 961 C C . CYS A 1 130 ? 10.878 -7.306 -25.960 1.00 93.88 130 CYS A C 1
ATOM 963 O O . CYS A 1 130 ? 10.275 -7.060 -24.920 1.00 93.88 130 CYS A O 1
ATOM 965 N N . ASP A 1 131 ? 10.939 -8.524 -26.487 1.00 91.06 131 ASP A N 1
ATOM 966 C CA . ASP A 1 131 ? 10.296 -9.653 -25.819 1.00 91.06 131 ASP A CA 1
ATOM 967 C C . ASP A 1 131 ? 11.103 -10.140 -24.611 1.00 91.06 131 ASP A C 1
ATOM 969 O O . ASP A 1 131 ? 12.330 -9.976 -24.524 1.00 91.06 131 ASP A O 1
ATOM 973 N N . GLY A 1 132 ? 10.380 -10.717 -23.655 1.00 85.62 132 GLY A N 1
ATOM 974 C CA . GLY A 1 132 ? 10.912 -11.375 -22.470 1.00 85.62 132 GLY A CA 1
ATOM 975 C C . GLY A 1 132 ? 10.875 -12.899 -22.608 1.00 85.62 132 GLY A C 1
ATOM 976 O O . GLY A 1 132 ? 10.405 -13.426 -23.613 1.00 85.62 132 GLY A O 1
ATOM 977 N N . PRO A 1 133 ? 11.384 -13.642 -21.614 1.00 83.25 133 PRO A N 1
ATOM 978 C CA . PRO A 1 133 ? 11.192 -15.085 -21.568 1.00 83.25 133 PRO A CA 1
ATOM 979 C C . PRO A 1 133 ? 9.690 -15.420 -21.515 1.00 83.25 133 PRO A C 1
ATOM 981 O O . PRO A 1 133 ? 8.971 -14.857 -20.696 1.00 83.25 133 PRO A O 1
ATOM 984 N N . ASP A 1 134 ? 9.244 -16.389 -22.327 1.00 73.75 134 ASP A N 1
ATOM 985 C CA . ASP A 1 134 ? 7.838 -16.842 -22.462 1.00 73.75 134 ASP A CA 1
ATOM 986 C C . ASP A 1 134 ? 7.170 -17.319 -21.149 1.00 73.75 134 ASP A C 1
ATOM 988 O O . ASP A 1 134 ? 5.995 -17.671 -21.138 1.00 73.75 134 ASP A O 1
ATOM 992 N N . ASN A 1 135 ? 7.925 -17.403 -20.050 1.00 61.66 135 ASN A N 1
ATOM 993 C CA . ASN A 1 135 ? 7.470 -17.866 -18.743 1.00 61.66 135 ASN A CA 1
ATOM 994 C C . ASN A 1 135 ? 8.087 -17.009 -17.632 1.00 61.66 135 ASN A C 1
ATOM 996 O O . ASN A 1 135 ? 8.786 -17.537 -16.767 1.00 61.66 135 ASN A O 1
ATOM 1000 N N . VAL A 1 136 ? 7.862 -15.697 -17.643 1.00 58.47 136 VAL A N 1
ATOM 1001 C CA . VAL A 1 136 ? 7.677 -15.049 -16.341 1.00 58.47 136 VAL A CA 1
ATOM 1002 C C . VAL A 1 136 ? 6.270 -15.493 -15.945 1.00 58.47 136 VAL A C 1
ATOM 1004 O O . VAL A 1 136 ? 5.342 -15.145 -16.674 1.00 58.47 136 VAL A O 1
ATOM 1007 N N . PRO A 1 137 ? 6.085 -16.364 -14.931 1.00 59.19 137 PRO A N 1
ATOM 1008 C CA . PRO A 1 137 ? 4.758 -16.532 -14.358 1.00 59.19 137 PRO A CA 1
ATOM 1009 C C . PRO A 1 137 ? 4.266 -15.115 -14.096 1.00 59.19 137 PRO A C 1
ATOM 1011 O O . PRO A 1 137 ? 5.006 -14.345 -13.484 1.00 59.19 137 PRO A O 1
ATOM 1014 N N . ASP A 1 138 ? 3.119 -14.731 -14.654 1.00 56.09 138 ASP A N 1
ATOM 1015 C CA . ASP A 1 138 ? 2.488 -13.490 -14.236 1.00 56.09 138 ASP A CA 1
ATOM 1016 C C . ASP A 1 138 ? 2.306 -13.642 -12.723 1.00 56.09 138 ASP A C 1
ATOM 1018 O O . ASP A 1 138 ? 1.414 -14.349 -12.270 1.00 56.09 138 ASP A O 1
ATOM 1022 N N . ASP A 1 139 ? 3.186 -13.030 -11.927 1.00 55.12 139 ASP A N 1
ATOM 1023 C CA . ASP A 1 139 ? 3.020 -12.931 -10.473 1.00 55.12 139 ASP A CA 1
ATOM 1024 C C . ASP A 1 139 ? 1.755 -12.098 -10.142 1.00 55.12 139 ASP A C 1
ATOM 1026 O O . ASP A 1 139 ? 1.355 -11.998 -8.984 1.00 55.12 139 ASP A O 1
ATOM 1030 N N . ASP A 1 140 ? 1.110 -11.528 -11.173 1.00 55.00 140 ASP A N 1
ATOM 1031 C CA . ASP A 1 140 ? -0.220 -10.920 -11.155 1.00 55.00 140 ASP A CA 1
ATOM 1032 C C . ASP A 1 140 ? -1.360 -11.956 -11.123 1.00 55.00 140 ASP A C 1
ATOM 1034 O O . ASP A 1 140 ? -2.479 -11.616 -10.725 1.00 55.00 140 ASP A O 1
ATOM 1038 N N . ASP A 1 141 ? -1.097 -13.229 -11.444 1.00 51.81 141 ASP A N 1
ATOM 1039 C CA . ASP A 1 141 ? -1.893 -14.329 -10.906 1.00 51.81 141 ASP A CA 1
ATOM 1040 C C . ASP A 1 141 ? -1.488 -14.481 -9.434 1.00 51.81 141 ASP A C 1
ATOM 1042 O O . ASP A 1 141 ? -0.831 -15.454 -9.060 1.00 51.81 141 ASP A O 1
ATOM 1046 N N . GLU A 1 142 ? -1.860 -13.490 -8.606 1.00 55.12 142 GLU A N 1
ATOM 1047 C CA . GLU A 1 142 ? -1.903 -13.585 -7.147 1.00 55.12 142 GLU A CA 1
ATOM 1048 C C . GLU A 1 142 ? -2.489 -14.956 -6.828 1.00 55.12 142 GLU A C 1
ATOM 1050 O O . GLU A 1 142 ? -3.703 -15.147 -6.923 1.00 55.12 142 GLU A O 1
ATOM 1055 N N . GLU A 1 143 ? -1.625 -15.931 -6.542 1.00 52.66 143 GLU A N 1
ATOM 1056 C CA . GLU A 1 143 ? -1.998 -17.321 -6.344 1.00 52.66 143 GLU A CA 1
ATOM 1057 C C . GLU A 1 143 ? -3.013 -17.348 -5.211 1.00 52.66 143 GLU A C 1
ATOM 1059 O O . GLU A 1 143 ? -2.625 -17.242 -4.049 1.00 52.66 143 GLU A O 1
ATOM 1064 N N . GLY A 1 144 ? -4.299 -17.379 -5.596 1.00 57.03 144 GLY A N 1
ATOM 1065 C CA . GLY A 1 144 ? -5.416 -16.770 -4.876 1.00 57.03 144 GLY A CA 1
ATOM 1066 C C . GLY A 1 144 ? -5.113 -16.542 -3.412 1.00 57.03 144 GLY A C 1
ATOM 1067 O O . GLY A 1 144 ? -5.408 -17.423 -2.598 1.00 57.03 144 GLY A O 1
ATOM 1068 N N . TRP A 1 145 ? -4.497 -15.399 -3.081 1.00 60.75 145 TRP A N 1
ATOM 1069 C CA . TRP A 1 145 ? -4.289 -15.048 -1.688 1.00 60.75 145 TRP A CA 1
ATOM 1070 C C . TRP A 1 145 ? -5.680 -14.783 -1.140 1.00 60.75 145 TRP A C 1
ATOM 1072 O O . TRP A 1 145 ? -6.230 -13.694 -1.250 1.00 60.75 145 TRP A O 1
ATOM 1082 N N . VAL A 1 146 ? -6.309 -15.841 -0.641 1.00 57.41 146 VAL A N 1
ATOM 1083 C CA . VAL A 1 146 ? -7.560 -15.753 0.079 1.00 57.41 146 VAL A CA 1
ATOM 1084 C C . VAL A 1 146 ? -7.135 -15.254 1.447 1.00 57.41 146 VAL A C 1
ATOM 1086 O O . VAL A 1 146 ? -6.508 -16.033 2.181 1.00 57.41 146 VAL A O 1
ATOM 1089 N N . PRO A 1 147 ? -7.401 -13.977 1.796 1.00 61.62 147 PRO A N 1
ATOM 1090 C CA . PRO A 1 147 ? -7.1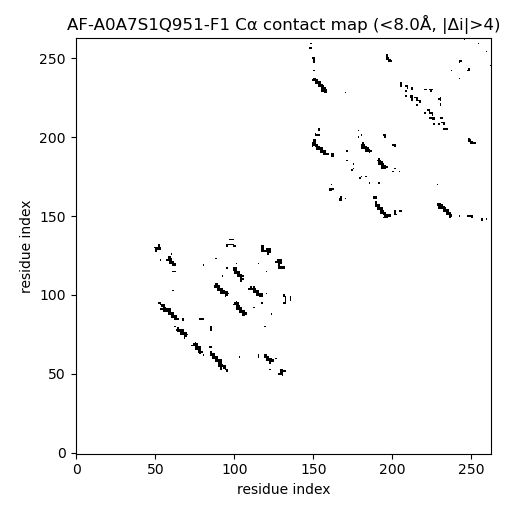39 -13.508 3.140 1.00 61.62 147 PRO A CA 1
ATOM 1091 C C . PRO A 1 147 ? -7.717 -14.539 4.106 1.00 61.62 147 PRO A C 1
ATOM 1093 O O . PRO A 1 147 ? -8.856 -14.978 3.903 1.00 61.62 147 PRO A O 1
ATOM 1096 N N . PRO A 1 148 ? -6.950 -14.985 5.116 1.00 66.12 148 PRO A N 1
ATOM 1097 C CA . PRO A 1 148 ? -7.488 -15.912 6.094 1.00 66.12 148 PRO A CA 1
ATOM 1098 C C . PRO A 1 148 ? -8.809 -15.339 6.611 1.00 66.12 148 PRO A C 1
ATOM 1100 O O . PRO A 1 148 ? -8.871 -14.152 6.931 1.00 66.12 148 PRO A O 1
ATOM 1103 N N . GLU A 1 149 ? -9.864 -16.159 6.635 1.00 67.81 149 GLU A N 1
ATOM 1104 C CA . GLU A 1 149 ? -11.185 -15.739 7.106 1.00 67.81 149 GLU A CA 1
ATOM 1105 C C . GLU A 1 149 ? -11.094 -15.319 8.573 1.00 67.81 149 GLU A C 1
ATOM 1107 O O . GLU A 1 149 ? -11.225 -16.143 9.474 1.00 67.81 149 GLU A O 1
ATOM 1112 N N . ILE A 1 150 ? -10.834 -14.044 8.828 1.00 68.44 150 ILE A N 1
ATOM 1113 C CA . ILE A 1 150 ? -10.821 -13.488 10.172 1.00 68.44 150 ILE A CA 1
ATOM 1114 C C . ILE A 1 150 ? -12.203 -12.870 10.377 1.00 68.44 150 ILE A C 1
ATOM 1116 O O . ILE A 1 150 ? -12.582 -11.968 9.628 1.00 68.44 150 ILE A O 1
ATOM 1120 N N . PRO A 1 151 ? -12.978 -13.341 11.366 1.00 70.81 151 PRO A N 1
ATOM 1121 C CA . PRO A 1 151 ? -14.375 -12.956 11.518 1.00 70.81 151 PRO A CA 1
ATOM 1122 C C . PRO A 1 151 ? -14.507 -11.470 11.846 1.00 70.81 151 PRO A C 1
ATOM 1124 O O . PRO A 1 151 ? -15.540 -10.872 11.546 1.00 70.81 151 PRO A O 1
ATOM 1127 N N . CYS A 1 152 ? -13.476 -10.872 12.456 1.00 90.19 152 CYS A N 1
ATOM 1128 C CA . CYS A 1 152 ? -13.474 -9.459 12.777 1.00 90.19 152 CYS A CA 1
ATOM 1129 C C . CYS A 1 152 ? -12.073 -8.880 13.041 1.00 90.19 152 CYS A C 1
ATOM 1131 O O . CYS A 1 152 ? -11.267 -9.445 13.787 1.00 90.19 152 CYS A O 1
ATOM 1133 N N . THR A 1 153 ? -11.815 -7.708 12.460 1.00 95.00 153 THR A N 1
ATOM 1134 C CA . THR A 1 153 ? -10.603 -6.908 12.653 1.00 95.00 153 THR A CA 1
ATOM 1135 C C . THR A 1 153 ? -10.979 -5.455 12.951 1.00 95.00 153 THR A C 1
ATOM 1137 O O . THR A 1 153 ? -11.840 -4.878 12.289 1.00 95.00 153 THR A O 1
ATOM 1140 N N . VAL A 1 154 ? -10.306 -4.842 13.926 1.00 96.62 154 VAL A N 1
ATOM 1141 C CA . VAL A 1 154 ? -10.418 -3.412 14.239 1.00 96.62 154 VAL A CA 1
ATOM 1142 C C . VAL A 1 154 ? -9.124 -2.710 13.846 1.00 96.62 154 VAL A C 1
ATOM 1144 O O . VAL A 1 154 ? -8.050 -3.051 14.345 1.00 96.62 154 VAL A O 1
ATOM 1147 N N . LEU A 1 155 ? -9.223 -1.717 12.967 1.00 96.75 155 LEU A N 1
ATOM 1148 C CA . LEU A 1 155 ? -8.111 -0.871 12.545 1.00 96.75 155 LEU A CA 1
ATOM 1149 C C . LEU A 1 155 ? -8.180 0.423 13.352 1.00 96.75 155 LEU A C 1
ATOM 1151 O O . LEU A 1 155 ? -9.005 1.297 13.088 1.00 96.75 155 LEU A O 1
ATOM 1155 N N . ALA A 1 156 ? -7.322 0.543 14.360 1.00 97.12 156 ALA A N 1
ATOM 1156 C CA . ALA A 1 156 ? -7.210 1.754 15.158 1.00 97.12 156 ALA A CA 1
ATOM 1157 C C . ALA A 1 156 ? -6.132 2.664 14.562 1.00 97.12 156 ALA A C 1
ATOM 1159 O O . ALA A 1 156 ? -4.958 2.297 14.499 1.00 97.12 156 ALA A O 1
ATOM 1160 N N . ARG A 1 157 ? -6.515 3.874 14.152 1.00 96.50 157 ARG A N 1
ATOM 1161 C CA . ARG A 1 157 ? -5.573 4.915 13.731 1.00 96.50 157 ARG A CA 1
ATOM 1162 C C . ARG A 1 157 ? -5.135 5.702 14.962 1.00 96.50 157 ARG A C 1
ATOM 1164 O O . ARG A 1 157 ? -5.981 6.232 15.688 1.00 96.50 157 ARG A O 1
ATOM 1171 N N . LEU A 1 158 ? -3.832 5.778 15.206 1.00 96.06 158 LEU A N 1
ATOM 1172 C CA . LEU A 1 158 ? -3.263 6.470 16.362 1.00 96.06 158 LEU A CA 1
ATOM 1173 C C . LEU A 1 158 ? -3.194 7.988 16.140 1.00 96.06 158 LEU A C 1
ATOM 1175 O O . LEU A 1 158 ? -3.251 8.472 15.005 1.00 96.06 158 LEU A O 1
ATOM 1179 N N . HIS A 1 159 ? -3.058 8.749 17.229 1.00 94.56 159 HIS A N 1
ATOM 1180 C CA . HIS A 1 159 ? -2.699 10.172 17.140 1.00 94.56 159 HIS A CA 1
ATOM 1181 C C . HIS A 1 159 ? -1.339 10.371 16.458 1.00 94.56 159 HIS A C 1
ATOM 1183 O O . HIS A 1 159 ? -0.576 9.422 16.298 1.00 94.56 159 HIS A O 1
ATOM 1189 N N . TRP A 1 160 ? -1.032 11.602 16.034 1.00 88.94 160 TRP A N 1
ATOM 1190 C CA . TRP A 1 160 ? 0.234 11.907 15.351 1.00 88.94 160 TRP A CA 1
ATOM 1191 C C . TRP A 1 160 ? 1.460 11.626 16.232 1.00 88.94 160 TRP A C 1
ATOM 1193 O O . TRP A 1 160 ? 2.507 11.281 15.698 1.00 88.94 160 TRP A O 1
ATOM 1203 N N . GLU A 1 161 ? 1.315 11.676 17.562 1.00 87.12 161 GLU A N 1
ATOM 1204 C CA . GLU A 1 161 ? 2.342 11.222 18.510 1.00 87.12 161 GLU A CA 1
ATOM 1205 C C . GLU A 1 161 ? 2.703 9.735 18.332 1.00 87.12 161 GLU A C 1
ATOM 1207 O O . GLU A 1 161 ? 3.741 9.291 18.808 1.00 87.12 161 GLU A O 1
ATOM 1212 N N . GLY A 1 162 ? 1.898 8.972 17.583 1.00 74.50 162 GLY A N 1
ATOM 1213 C CA . GLY A 1 162 ? 2.188 7.609 17.143 1.00 74.50 162 GLY A CA 1
ATOM 1214 C C . GLY A 1 162 ? 3.484 7.456 16.349 1.00 74.50 162 GLY A C 1
ATOM 1215 O O . GLY A 1 162 ? 4.008 6.347 16.309 1.00 74.50 162 GLY A O 1
ATOM 1216 N N . SER A 1 163 ? 4.035 8.539 15.786 1.00 83.62 163 SER A N 1
ATOM 1217 C CA . SER A 1 163 ? 5.365 8.517 15.165 1.00 83.62 163 SER A CA 1
ATOM 1218 C C . SER A 1 163 ? 6.514 8.457 16.179 1.00 83.62 163 SER A C 1
ATOM 1220 O O . SER A 1 163 ? 7.646 8.165 15.799 1.00 83.62 163 SER A O 1
ATOM 1222 N N . GLU A 1 164 ? 6.266 8.775 17.455 1.00 92.31 164 GLU A N 1
ATOM 1223 C CA . GLU A 1 164 ? 7.269 8.665 18.515 1.00 92.31 164 GLU A CA 1
ATOM 1224 C C . GLU A 1 164 ? 7.333 7.211 19.019 1.00 92.31 164 GLU A C 1
ATOM 1226 O O . GLU A 1 164 ? 6.327 6.702 19.521 1.00 92.31 164 GLU A O 1
ATOM 1231 N N . PRO A 1 165 ? 8.492 6.523 18.938 1.00 92.94 165 PRO A N 1
ATOM 1232 C CA . PRO A 1 165 ? 8.578 5.091 19.237 1.00 92.94 165 PRO A CA 1
ATOM 1233 C C . PRO A 1 165 ? 8.104 4.706 20.645 1.00 92.94 165 PRO A C 1
ATOM 1235 O O . PRO A 1 165 ? 7.381 3.724 20.806 1.00 92.94 165 PRO A O 1
ATOM 1238 N N . ASP A 1 166 ? 8.471 5.491 21.661 1.00 95.00 166 ASP A N 1
ATOM 1239 C CA . ASP A 1 166 ? 8.121 5.201 23.057 1.00 95.00 166 ASP A CA 1
ATOM 1240 C C . ASP A 1 166 ? 6.614 5.374 23.307 1.00 95.00 166 ASP A C 1
ATOM 1242 O O . ASP A 1 166 ? 5.980 4.536 23.953 1.00 95.00 166 ASP A O 1
ATOM 1246 N N . TRP A 1 167 ? 6.019 6.433 22.746 1.00 95.12 167 TRP A N 1
ATOM 1247 C CA . TRP A 1 167 ? 4.582 6.683 22.847 1.00 95.12 167 TRP A CA 1
ATOM 1248 C C . TRP A 1 167 ? 3.779 5.624 22.086 1.00 95.12 167 TRP A C 1
ATOM 1250 O O . TRP A 1 167 ? 2.759 5.144 22.580 1.00 95.12 167 TRP A O 1
ATOM 1260 N N . ASN A 1 168 ? 4.255 5.220 20.905 1.00 94.69 168 ASN A N 1
ATOM 1261 C CA . ASN A 1 168 ? 3.655 4.164 20.095 1.00 94.69 168 ASN A CA 1
ATOM 1262 C C . ASN A 1 168 ? 3.604 2.834 20.865 1.00 94.69 168 ASN A C 1
ATOM 1264 O O . ASN A 1 168 ? 2.543 2.215 20.969 1.00 94.69 168 ASN A O 1
ATOM 1268 N N . GLN A 1 169 ? 4.712 2.448 21.508 1.00 95.44 169 GLN A N 1
ATOM 1269 C CA . GLN A 1 169 ? 4.762 1.256 22.359 1.00 95.44 169 GLN A CA 1
ATOM 1270 C C . GLN A 1 169 ? 3.818 1.352 23.564 1.00 95.44 169 GLN A C 1
ATOM 1272 O O . GLN A 1 169 ? 3.149 0.367 23.892 1.00 95.44 169 GLN A O 1
ATOM 1277 N N . GLU A 1 170 ? 3.721 2.519 24.212 1.00 96.81 170 GLU A N 1
ATOM 1278 C CA . GLU A 1 170 ? 2.757 2.747 25.297 1.00 96.81 170 GLU A CA 1
ATOM 1279 C C . GLU A 1 170 ? 1.313 2.589 24.801 1.00 96.81 170 GLU A C 1
ATOM 1281 O O . GLU A 1 170 ? 0.519 1.886 25.430 1.00 96.81 170 GLU A O 1
ATOM 1286 N N . ALA A 1 171 ? 0.982 3.195 23.659 1.00 96.31 171 ALA A N 1
ATOM 1287 C CA . ALA A 1 171 ? -0.337 3.119 23.042 1.00 96.31 171 ALA A CA 1
ATOM 1288 C C . ALA A 1 171 ? -0.721 1.672 22.706 1.00 96.31 171 ALA A C 1
ATOM 1290 O O . ALA A 1 171 ? -1.795 1.212 23.094 1.00 96.31 171 ALA A O 1
ATOM 1291 N N . ILE A 1 172 ? 0.169 0.929 22.044 1.00 96.50 172 ILE A N 1
ATOM 1292 C CA . ILE A 1 172 ? -0.053 -0.482 21.702 1.00 96.50 172 ILE A CA 1
ATOM 1293 C C . ILE A 1 172 ? -0.233 -1.321 22.964 1.00 96.50 172 ILE A C 1
ATOM 1295 O O . ILE A 1 172 ? -1.124 -2.169 23.019 1.00 96.50 172 ILE A O 1
ATOM 1299 N N . LYS A 1 173 ? 0.593 -1.092 23.990 1.00 97.81 173 LYS A N 1
ATOM 1300 C CA . LYS A 1 173 ? 0.476 -1.795 25.269 1.00 97.81 173 LYS A CA 1
ATOM 1301 C C . LYS A 1 173 ? -0.879 -1.530 25.926 1.00 97.81 173 LYS A C 1
ATOM 1303 O O . LYS A 1 173 ? -1.531 -2.485 26.340 1.00 97.81 173 LYS A O 1
ATOM 1308 N N . ALA A 1 174 ? -1.324 -0.275 25.969 1.00 97.88 174 ALA A N 1
ATOM 1309 C CA . ALA A 1 174 ? -2.626 0.090 26.520 1.00 97.88 174 ALA A CA 1
ATOM 1310 C C . ALA A 1 174 ? -3.775 -0.587 25.754 1.00 97.88 174 ALA A C 1
ATOM 1312 O O . ALA A 1 174 ? -4.648 -1.189 26.373 1.00 97.88 174 ALA A O 1
ATOM 1313 N N . LEU A 1 175 ? -3.733 -0.577 24.416 1.00 97.75 175 LEU A N 1
ATOM 1314 C CA . LEU A 1 175 ? -4.739 -1.243 23.580 1.00 97.75 175 LEU A CA 1
ATOM 1315 C C . LEU A 1 175 ? -4.754 -2.769 23.790 1.00 97.75 175 LEU A C 1
ATOM 1317 O O . LEU A 1 175 ? -5.828 -3.366 23.887 1.00 97.75 175 LEU A O 1
ATOM 1321 N N . LYS A 1 176 ? -3.576 -3.399 23.916 1.00 97.81 176 LYS A N 1
ATOM 1322 C CA . LYS A 1 176 ? -3.435 -4.831 24.236 1.00 97.81 176 LYS A CA 1
ATOM 1323 C C . LYS A 1 176 ? -4.055 -5.169 25.594 1.00 97.81 176 LYS A C 1
ATOM 1325 O O . LYS A 1 176 ? -4.762 -6.168 25.708 1.00 97.81 176 LYS A O 1
ATOM 1330 N N . GLU A 1 177 ? -3.799 -4.350 26.610 1.00 98.19 177 GLU A N 1
ATOM 1331 C CA . GLU A 1 177 ? -4.315 -4.555 27.968 1.00 98.19 177 GLU A CA 1
ATOM 1332 C C . GLU A 1 177 ? -5.832 -4.329 28.058 1.00 98.19 177 GLU A C 1
ATOM 1334 O O . GLU A 1 177 ? -6.532 -5.129 28.681 1.00 98.19 177 GLU A O 1
ATOM 1339 N N . GLU A 1 178 ? -6.345 -3.276 27.418 1.00 97.94 178 GLU A N 1
ATOM 1340 C CA . GLU A 1 178 ? -7.757 -2.885 27.476 1.00 97.94 178 GLU A CA 1
ATOM 1341 C C . GLU A 1 178 ? -8.657 -3.838 26.681 1.00 97.94 178 GLU A C 1
ATOM 1343 O O . GLU A 1 178 ? -9.624 -4.387 27.219 1.00 97.94 178 GLU A O 1
ATOM 1348 N N . TYR A 1 179 ? -8.321 -4.079 25.413 1.00 97.81 179 TYR A N 1
ATOM 1349 C CA . TYR A 1 179 ? -9.199 -4.798 24.487 1.00 97.81 179 TYR A CA 1
ATOM 1350 C C . TYR A 1 179 ? -8.889 -6.290 24.387 1.00 97.81 179 TYR A C 1
ATOM 1352 O O . TYR A 1 179 ? -9.747 -7.057 23.954 1.00 97.81 179 TYR A O 1
ATOM 1360 N N . ARG A 1 180 ? -7.700 -6.722 24.833 1.00 97.75 180 ARG A N 1
ATOM 1361 C CA . ARG A 1 180 ? -7.243 -8.125 24.809 1.00 97.75 180 ARG A CA 1
ATOM 1362 C C . ARG A 1 180 ? -7.496 -8.825 23.457 1.00 97.75 180 ARG A C 1
ATOM 1364 O O . ARG A 1 180 ? -8.132 -9.883 23.446 1.00 97.75 180 ARG A O 1
ATOM 1371 N N . PRO A 1 181 ? -7.038 -8.244 22.333 1.00 97.00 181 PRO A N 1
ATOM 1372 C CA . PRO A 1 181 ? -7.110 -8.907 21.033 1.00 97.00 181 PRO A CA 1
ATOM 1373 C C . PRO A 1 181 ? -6.272 -10.191 21.020 1.00 97.00 181 PRO A C 1
ATOM 1375 O O . PRO A 1 181 ? -5.301 -10.319 21.769 1.00 97.00 181 PRO A O 1
ATOM 1378 N N . ASP A 1 182 ? -6.641 -11.133 20.153 1.00 95.62 182 ASP A N 1
ATOM 1379 C CA . ASP A 1 182 ? -5.915 -12.396 19.983 1.00 95.62 182 ASP A CA 1
ATOM 1380 C C . ASP A 1 182 ? -4.591 -12.185 19.227 1.00 95.62 182 ASP A C 1
ATOM 1382 O O . ASP A 1 182 ? -3.594 -12.851 19.505 1.00 95.62 182 ASP A O 1
ATOM 1386 N N . GLU A 1 183 ? -4.567 -11.224 18.301 1.00 95.00 183 GLU A N 1
ATOM 1387 C CA . GLU A 1 183 ? -3.384 -10.814 17.544 1.00 95.00 183 GLU A CA 1
ATOM 1388 C C . GLU A 1 183 ? -3.357 -9.283 17.396 1.00 95.00 183 GLU A C 1
ATOM 1390 O O . GLU A 1 183 ? -4.392 -8.638 17.206 1.00 95.00 183 GLU A O 1
ATOM 1395 N N . VAL A 1 184 ? -2.158 -8.696 17.476 1.00 96.31 184 VAL A N 1
ATOM 1396 C CA . VAL A 1 184 ? -1.920 -7.271 17.205 1.00 96.31 184 VAL A CA 1
ATOM 1397 C C . VAL A 1 184 ? -0.788 -7.129 16.208 1.00 96.31 184 VAL A C 1
ATOM 1399 O O . VAL A 1 184 ? 0.292 -7.668 16.441 1.00 96.31 184 VAL A O 1
ATOM 1402 N N . ILE A 1 185 ? -1.032 -6.365 15.147 1.00 95.06 185 ILE A N 1
ATOM 1403 C CA . ILE A 1 185 ? -0.040 -6.022 14.127 1.00 95.06 185 ILE A CA 1
ATOM 1404 C C . ILE A 1 185 ? 0.263 -4.527 14.255 1.00 95.06 185 ILE A C 1
ATOM 1406 O O . ILE A 1 185 ? -0.632 -3.691 14.109 1.00 95.06 185 ILE A O 1
ATOM 1410 N N . ASP A 1 186 ? 1.523 -4.208 14.545 1.00 90.69 186 ASP A N 1
ATOM 1411 C CA . ASP A 1 186 ? 2.019 -2.877 14.918 1.00 90.69 186 ASP A CA 1
ATOM 1412 C C . ASP A 1 186 ? 3.163 -2.357 14.017 1.00 90.69 186 ASP A C 1
ATOM 1414 O O . ASP A 1 186 ? 3.914 -1.465 14.393 1.00 90.69 186 ASP A O 1
ATOM 1418 N N . GLY A 1 187 ? 3.275 -2.870 12.787 1.00 86.50 187 GLY A N 1
ATOM 1419 C CA . GLY A 1 187 ? 4.317 -2.488 11.817 1.00 86.50 187 GLY A CA 1
ATOM 1420 C C . GLY A 1 187 ? 4.021 -1.254 10.953 1.00 86.50 187 GLY A C 1
ATOM 1421 O O . GLY A 1 187 ? 4.723 -1.032 9.970 1.00 86.50 187 GLY A O 1
ATOM 1422 N N . PHE A 1 188 ? 2.978 -0.482 11.268 1.00 85.38 188 PHE A N 1
ATOM 1423 C CA . PHE A 1 188 ? 2.551 0.680 10.484 1.00 85.38 188 PHE A CA 1
ATOM 1424 C C . PHE A 1 188 ? 2.627 1.944 11.344 1.00 85.38 188 PHE A C 1
ATOM 1426 O O . PHE A 1 188 ? 2.101 1.949 12.453 1.00 85.38 188 PHE A O 1
ATOM 1433 N N . ASP A 1 189 ? 3.198 3.038 10.822 1.00 83.50 189 ASP A N 1
ATOM 1434 C CA . ASP A 1 189 ? 3.562 4.240 11.610 1.00 83.50 189 ASP A CA 1
ATOM 1435 C C . ASP A 1 189 ? 2.422 4.854 12.457 1.00 83.50 189 ASP A C 1
ATOM 1437 O O . ASP A 1 189 ? 2.647 5.613 13.393 1.00 83.50 189 ASP A O 1
ATOM 1441 N N . TRP A 1 190 ? 1.172 4.565 12.113 1.00 89.38 190 TRP A N 1
ATOM 1442 C CA . TRP A 1 190 ? -0.023 5.272 12.564 1.00 89.38 190 TRP A CA 1
ATOM 1443 C C . TRP A 1 190 ? -1.249 4.360 12.656 1.00 89.38 190 TRP A C 1
ATOM 1445 O O . TRP A 1 190 ? -2.341 4.845 12.955 1.00 89.38 190 TRP A O 1
ATOM 1455 N N . HIS A 1 191 ? -1.084 3.055 12.427 1.00 94.31 191 HIS A N 1
ATOM 1456 C CA . HIS A 1 191 ? -2.168 2.079 12.479 1.00 94.31 191 HIS A CA 1
ATOM 1457 C C . HIS A 1 191 ? -1.791 0.911 13.383 1.00 94.31 191 HIS A C 1
ATOM 1459 O O . HIS A 1 191 ? -0.707 0.346 13.274 1.00 94.31 191 HIS A O 1
ATOM 1465 N N . VAL A 1 192 ? -2.730 0.527 14.241 1.00 96.56 192 VAL A N 1
ATOM 1466 C CA . VAL A 1 192 ? -2.671 -0.701 15.028 1.00 96.56 192 VAL A CA 1
ATOM 1467 C C . VAL A 1 192 ? -3.833 -1.569 14.586 1.00 96.56 192 VAL A C 1
ATOM 1469 O O . VAL A 1 192 ? -4.996 -1.174 14.700 1.00 96.56 192 VAL A O 1
ATOM 1472 N N . ILE A 1 193 ? -3.519 -2.750 14.065 1.00 96.31 193 ILE A N 1
ATOM 1473 C CA . ILE A 1 193 ? -4.524 -3.711 13.619 1.00 96.31 193 ILE A CA 1
ATOM 1474 C C . ILE A 1 193 ? -4.733 -4.709 14.752 1.00 96.31 193 ILE A C 1
ATOM 1476 O O . ILE A 1 193 ? -3.810 -5.433 15.124 1.00 96.31 193 ILE A O 1
ATOM 1480 N N . MET A 1 194 ? -5.941 -4.738 15.305 1.00 97.19 194 MET A N 1
ATOM 1481 C CA . MET A 1 194 ? -6.345 -5.668 16.356 1.00 97.19 194 MET A CA 1
ATOM 1482 C C . MET A 1 194 ? -7.261 -6.732 15.764 1.00 97.19 194 MET A C 1
ATOM 1484 O O . MET A 1 194 ? -8.322 -6.415 15.223 1.00 97.19 194 MET A O 1
ATOM 1488 N N . ARG A 1 195 ? -6.861 -7.996 15.868 1.00 94.88 195 ARG A N 1
ATOM 1489 C CA . ARG A 1 195 ? -7.613 -9.139 15.348 1.00 94.88 195 ARG A CA 1
ATOM 1490 C C . ARG A 1 195 ? -8.203 -9.951 16.484 1.00 94.88 195 ARG A C 1
ATOM 1492 O O . ARG A 1 195 ? -7.564 -10.163 17.518 1.00 94.88 195 ARG A O 1
ATOM 1499 N N . PHE A 1 196 ? -9.427 -10.410 16.261 1.00 94.69 196 PHE A N 1
ATOM 1500 C CA . PHE A 1 196 ? -10.201 -11.149 17.241 1.00 94.69 196 PHE A CA 1
ATOM 1501 C C . PHE A 1 196 ? -10.749 -12.421 16.603 1.00 94.69 196 PHE A C 1
ATOM 1503 O O . PHE A 1 196 ? -11.377 -12.393 15.544 1.00 94.69 196 PHE A O 1
ATOM 1510 N N . ASN A 1 197 ? -10.554 -13.539 17.289 1.00 92.56 197 ASN A N 1
ATOM 1511 C CA . ASN A 1 197 ? -11.185 -14.810 16.960 1.00 92.56 197 ASN A CA 1
ATOM 1512 C C . ASN A 1 197 ? -12.659 -14.827 17.381 1.00 92.56 197 ASN A C 1
ATOM 1514 O O . ASN A 1 197 ? -13.448 -15.604 16.858 1.00 92.56 197 ASN A O 1
ATOM 1518 N N . ASP A 1 198 ? -13.027 -13.987 18.345 1.00 92.56 198 ASP A N 1
ATOM 1519 C CA . ASP A 1 198 ? -14.382 -13.842 18.864 1.00 92.56 198 ASP A CA 1
ATOM 1520 C C . ASP A 1 198 ? -15.004 -12.536 18.350 1.00 92.56 198 ASP A C 1
ATOM 1522 O O . ASP A 1 198 ? -14.586 -11.432 18.717 1.00 92.56 198 ASP A O 1
ATOM 1526 N N . ALA A 1 199 ? -16.008 -12.687 17.488 1.00 91.69 199 ALA A N 1
ATOM 1527 C CA . ALA A 1 199 ? -16.790 -11.607 16.902 1.00 91.69 199 ALA A CA 1
ATOM 1528 C C . ALA A 1 199 ? -17.368 -10.643 17.946 1.00 91.69 199 ALA A C 1
ATOM 1530 O O . ALA A 1 199 ? -17.324 -9.429 17.744 1.00 91.69 199 ALA A O 1
ATOM 1531 N N . ASP A 1 200 ? -17.877 -11.161 19.064 1.00 92.56 200 ASP A N 1
ATOM 1532 C CA . ASP A 1 200 ? -18.561 -10.344 20.066 1.00 92.56 200 ASP A CA 1
ATOM 1533 C C . ASP A 1 200 ? -17.553 -9.472 20.827 1.00 92.56 200 ASP A C 1
ATOM 1535 O O . ASP A 1 200 ? -17.814 -8.298 21.101 1.00 92.56 200 ASP A O 1
ATOM 1539 N N . LYS A 1 201 ? -16.353 -10.006 21.113 1.00 95.75 201 LYS A N 1
ATOM 1540 C CA . LYS A 1 201 ? -15.252 -9.211 21.693 1.00 95.75 201 LYS A CA 1
ATOM 1541 C C . LYS A 1 201 ? -14.812 -8.098 20.755 1.00 95.75 201 LYS A C 1
ATOM 1543 O O . LYS A 1 201 ? -14.559 -6.981 21.203 1.00 95.75 201 LYS A O 1
ATOM 1548 N N . CYS A 1 202 ? -14.731 -8.409 19.469 1.00 95.62 202 CYS A N 1
ATOM 1549 C CA . CYS A 1 202 ? -14.329 -7.455 18.455 1.00 95.62 202 CYS A CA 1
ATOM 1550 C C . CYS A 1 202 ? -15.333 -6.307 18.306 1.00 95.62 202 CYS A C 1
ATOM 1552 O O . CYS A 1 202 ? -14.951 -5.138 18.324 1.00 95.62 202 CYS A O 1
ATOM 1554 N N . GLU A 1 203 ? -16.626 -6.631 18.229 1.00 94.25 203 GLU A N 1
ATOM 1555 C CA . GLU A 1 203 ? -17.702 -5.638 18.178 1.00 94.25 203 GLU A CA 1
ATOM 1556 C C . GLU A 1 203 ? -17.740 -4.782 19.444 1.00 94.25 203 GLU A C 1
ATOM 1558 O O . GLU A 1 203 ? -17.912 -3.567 19.354 1.00 94.25 203 GLU A O 1
ATOM 1563 N N . ALA A 1 204 ? -17.523 -5.382 20.618 1.00 96.25 204 ALA A N 1
ATOM 1564 C CA . ALA A 1 204 ? -17.430 -4.640 21.871 1.00 96.25 204 ALA A CA 1
ATOM 1565 C C . ALA A 1 204 ? -16.238 -3.667 21.878 1.00 96.25 204 ALA A C 1
ATOM 1567 O O . ALA A 1 204 ? -16.389 -2.516 22.295 1.00 96.25 204 ALA A O 1
ATOM 1568 N N . ALA A 1 205 ? -15.072 -4.096 21.382 1.00 97.62 205 ALA A N 1
ATOM 1569 C CA . ALA A 1 205 ? -13.895 -3.241 21.248 1.00 97.62 205 ALA A CA 1
ATOM 1570 C C . ALA A 1 205 ? -14.148 -2.080 20.272 1.00 97.62 205 ALA A C 1
ATOM 1572 O O . ALA A 1 205 ? -13.896 -0.922 20.611 1.00 97.62 205 ALA A O 1
ATOM 1573 N N . PHE A 1 206 ? -14.717 -2.374 19.097 1.00 97.06 206 PHE A N 1
ATOM 1574 C CA . PHE A 1 206 ? -15.081 -1.361 18.107 1.00 97.06 206 PHE A CA 1
ATOM 1575 C C . PHE A 1 206 ? -16.085 -0.351 18.673 1.00 97.06 206 PHE A C 1
ATOM 1577 O O . PHE A 1 206 ? -15.842 0.850 18.610 1.00 97.06 206 PHE A O 1
ATOM 1584 N N . ALA A 1 207 ? -17.176 -0.820 19.286 1.00 96.75 207 ALA A N 1
ATOM 1585 C CA . ALA A 1 207 ? -18.208 0.044 19.855 1.00 96.75 207 ALA A CA 1
ATOM 1586 C C . ALA A 1 207 ? -17.675 0.925 20.998 1.00 96.75 207 ALA A C 1
ATOM 1588 O O . ALA A 1 207 ? -18.087 2.078 21.124 1.00 96.75 207 ALA A O 1
ATOM 1589 N N . SER A 1 208 ? -16.742 0.416 21.811 1.00 97.75 208 SER A N 1
ATOM 1590 C CA . SER A 1 208 ? -16.075 1.190 22.867 1.00 97.75 208 SER A CA 1
ATOM 1591 C C . SER A 1 208 ? -15.213 2.323 22.294 1.00 97.75 208 SER A C 1
ATOM 1593 O O . SER A 1 208 ? -15.339 3.483 22.709 1.00 97.75 208 SER A O 1
ATOM 1595 N N . LEU A 1 209 ? -14.377 2.013 21.296 1.00 97.44 209 LEU A N 1
ATOM 1596 C CA . LEU A 1 209 ? -13.536 3.000 20.615 1.00 97.44 209 LEU A CA 1
ATOM 1597 C C . LEU A 1 209 ? -14.381 4.035 19.871 1.00 97.44 209 LEU A C 1
ATOM 1599 O O . LEU A 1 209 ? -14.196 5.237 20.055 1.00 97.44 209 LEU A O 1
ATOM 1603 N N . GLU A 1 210 ? -15.345 3.581 19.071 1.00 96.38 21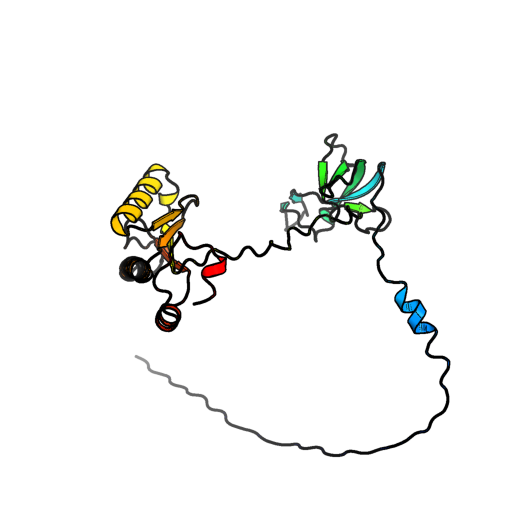0 GLU A N 1
ATOM 1604 C CA . GLU A 1 210 ? -16.236 4.448 18.302 1.00 96.38 210 GLU A CA 1
ATOM 1605 C C . GLU A 1 210 ? -17.083 5.329 19.230 1.00 96.38 210 GLU A C 1
ATOM 1607 O O . GLU A 1 210 ? -17.232 6.527 18.989 1.00 96.38 210 GLU A O 1
ATOM 1612 N N . GLY A 1 211 ? -17.590 4.767 20.330 1.00 96.69 211 GLY A N 1
ATOM 1613 C CA . GLY A 1 211 ? -18.311 5.505 21.363 1.00 96.69 211 GLY A CA 1
ATOM 1614 C C . GLY A 1 211 ? -17.460 6.615 21.973 1.00 96.69 211 GLY A C 1
ATOM 1615 O O . GLY A 1 211 ? -17.920 7.752 22.064 1.00 96.69 211 GLY A O 1
ATOM 1616 N N . SER A 1 212 ? -16.201 6.319 22.309 1.00 96.56 212 SER A N 1
ATOM 1617 C CA . SER A 1 212 ? -15.250 7.317 22.814 1.00 96.56 212 SER A CA 1
ATOM 1618 C C . SER A 1 212 ? -15.008 8.430 21.793 1.00 96.56 212 SER A C 1
ATOM 1620 O O . SER A 1 212 ? -15.057 9.606 22.141 1.00 96.56 212 SER A O 1
ATOM 1622 N N . LEU A 1 213 ? -14.822 8.084 20.517 1.00 95.62 213 LEU A N 1
ATOM 1623 C CA . LEU A 1 213 ? -14.595 9.053 19.441 1.00 95.62 213 LEU A CA 1
ATOM 1624 C C . LEU A 1 213 ? -15.841 9.890 19.108 1.00 95.62 213 LEU A C 1
ATOM 1626 O O . LEU A 1 213 ? -15.711 11.058 18.757 1.00 95.62 213 LEU A O 1
ATOM 1630 N N . LYS A 1 214 ? -17.055 9.357 19.275 1.00 95.31 214 LYS A N 1
ATOM 1631 C CA . LYS A 1 214 ? -18.315 10.106 19.090 1.00 95.31 214 LYS A CA 1
ATOM 1632 C C . LYS A 1 214 ? -18.560 11.164 20.163 1.00 95.31 214 LYS A C 1
ATOM 1634 O O . LYS A 1 214 ? -19.282 12.124 19.908 1.00 95.31 214 LYS A O 1
ATOM 1639 N N . LEU A 1 215 ? -17.963 11.022 21.348 1.00 96.12 215 LEU A N 1
ATOM 1640 C CA . LEU A 1 215 ? -18.009 12.058 22.392 1.00 96.12 215 LEU A CA 1
ATOM 1641 C C . LEU A 1 215 ? -17.186 13.298 22.023 1.00 96.12 215 LEU A C 1
ATOM 1643 O O . LEU A 1 215 ? -17.223 14.308 22.728 1.00 96.12 215 LEU A O 1
ATOM 1647 N N . CYS A 1 216 ? -16.446 13.233 20.921 1.00 93.69 216 CYS A N 1
ATOM 1648 C CA . CYS A 1 216 ? -15.676 14.343 20.428 1.00 93.69 216 CYS A CA 1
ATOM 1649 C C . CYS A 1 216 ? -16.571 15.421 19.820 1.00 93.69 216 CYS A C 1
ATOM 1651 O O . CYS A 1 216 ? -17.169 15.237 18.765 1.00 93.69 216 CYS A O 1
ATOM 1653 N N . GLY A 1 217 ? -16.654 16.564 20.496 1.00 91.31 217 GLY A N 1
ATOM 1654 C CA . GLY A 1 217 ? -17.382 17.741 20.016 1.00 91.31 217 GLY A CA 1
ATOM 1655 C C . GLY A 1 217 ? -16.571 18.651 19.088 1.00 91.31 217 GLY A C 1
ATOM 1656 O O . GLY A 1 217 ? -17.000 19.773 18.830 1.00 91.31 217 GLY A O 1
ATOM 1657 N N . GLU A 1 218 ? -15.391 18.218 18.639 1.00 93.69 218 GLU A N 1
ATOM 1658 C CA . GLU A 1 218 ? -14.521 19.010 17.767 1.00 93.69 218 GLU A CA 1
ATOM 1659 C C . GLU A 1 218 ? -15.043 19.008 16.325 1.00 93.69 218 GLU A C 1
ATOM 1661 O O . GLU A 1 218 ? -15.457 17.977 15.800 1.00 93.69 218 GLU A O 1
ATOM 1666 N N . ALA A 1 219 ? -14.996 20.165 15.660 1.00 91.56 219 ALA A N 1
ATOM 1667 C CA . ALA A 1 219 ? -15.395 20.275 14.253 1.00 91.56 219 ALA A CA 1
ATOM 1668 C C . ALA A 1 219 ? -14.408 19.572 13.303 1.00 91.56 219 ALA A C 1
ATOM 1670 O O . ALA A 1 219 ? -14.784 19.171 12.204 1.00 91.56 219 ALA A O 1
ATOM 1671 N N . ASP A 1 220 ? -13.147 19.454 13.726 1.00 89.56 220 ASP A N 1
ATOM 1672 C CA . ASP A 1 220 ? -12.076 18.784 12.997 1.00 89.56 220 ASP A CA 1
ATOM 1673 C C . ASP A 1 220 ? -11.754 17.442 13.682 1.00 89.56 220 ASP A C 1
ATOM 1675 O O . ASP A 1 220 ? -11.208 17.448 14.793 1.00 89.56 220 ASP A O 1
ATOM 1679 N N . PRO A 1 221 ? -12.071 16.293 13.053 1.00 86.06 221 PRO A N 1
ATOM 1680 C CA . PRO A 1 221 ? -11.847 14.982 13.654 1.00 86.06 221 PRO A CA 1
ATOM 1681 C C . PRO A 1 221 ? -10.361 14.685 13.902 1.00 86.06 221 PRO A C 1
ATOM 1683 O O . PRO A 1 221 ? -10.046 13.903 14.794 1.00 86.06 221 PRO A O 1
ATOM 1686 N N . GLU A 1 222 ? -9.431 15.336 13.194 1.00 85.75 222 GLU A N 1
ATOM 1687 C CA . GLU A 1 222 ? -7.988 15.136 13.406 1.00 85.75 222 GLU A CA 1
ATOM 1688 C C . GLU A 1 222 ? -7.482 15.798 14.700 1.00 85.75 222 GLU A C 1
ATOM 1690 O O . GLU A 1 222 ? -6.419 15.438 15.205 1.00 85.75 222 GLU A O 1
ATOM 1695 N N . LYS A 1 223 ? -8.241 16.743 15.274 1.00 90.88 223 LYS A N 1
ATOM 1696 C CA . LYS A 1 223 ? -7.932 17.371 16.575 1.00 90.88 223 LYS A CA 1
ATOM 1697 C C . LYS A 1 223 ? -8.601 16.673 17.746 1.00 90.88 223 LYS A C 1
ATOM 1699 O O . LYS A 1 223 ? -8.391 17.054 18.900 1.00 90.88 223 LYS A O 1
ATOM 1704 N N . CYS A 1 224 ? -9.414 15.669 17.455 1.00 92.31 224 CYS A N 1
ATOM 1705 C CA . CYS A 1 224 ? -10.140 14.952 18.466 1.00 92.31 224 CYS A CA 1
ATOM 1706 C C . CYS A 1 224 ? -9.194 14.246 19.440 1.00 92.31 224 CYS A C 1
ATOM 1708 O O . CYS A 1 224 ? -8.367 13.457 19.011 1.00 92.31 224 CYS A O 1
ATOM 1710 N N . ARG A 1 225 ? -9.342 14.461 20.754 1.00 94.75 225 ARG A N 1
ATOM 1711 C CA . ARG A 1 225 ? -8.591 13.720 21.792 1.00 94.75 225 ARG A CA 1
ATOM 1712 C C . ARG A 1 225 ? -9.490 13.007 22.798 1.00 94.75 225 ARG A C 1
ATOM 1714 O O . ARG A 1 225 ? -9.129 12.844 23.959 1.00 94.75 225 ARG A O 1
ATOM 1721 N N . ALA A 1 226 ? -10.675 12.596 22.353 1.00 96.38 226 ALA A N 1
ATOM 1722 C CA . ALA A 1 226 ? -11.633 11.907 23.211 1.00 96.38 226 ALA A CA 1
ATOM 1723 C C . ALA A 1 226 ? -11.123 10.528 23.679 1.00 96.38 226 ALA A C 1
ATOM 1725 O O . ALA A 1 226 ? -11.411 10.123 24.802 1.00 96.38 226 ALA A O 1
ATOM 1726 N N . HIS A 1 227 ? -10.304 9.847 22.867 1.00 96.88 227 HIS A N 1
ATOM 1727 C CA . HIS A 1 227 ? -9.524 8.681 23.288 1.00 96.88 227 HIS A CA 1
ATOM 1728 C C . HIS A 1 227 ? -8.036 9.044 23.395 1.00 96.88 227 HIS A C 1
ATOM 1730 O O . HIS A 1 227 ? -7.495 9.730 22.525 1.00 96.88 227 HIS A O 1
ATOM 1736 N N . LYS A 1 228 ? -7.354 8.557 24.443 1.00 96.88 228 LYS A N 1
ATOM 1737 C CA . LYS A 1 228 ? -5.957 8.922 24.757 1.00 96.88 228 LYS A CA 1
ATOM 1738 C C . LYS A 1 228 ? -4.984 8.598 23.618 1.00 96.88 228 LYS A C 1
ATOM 1740 O O . LYS A 1 228 ? -4.062 9.367 23.370 1.00 96.88 228 LYS A O 1
ATOM 1745 N N . HIS A 1 229 ? -5.198 7.471 22.938 1.00 97.31 229 HIS A N 1
ATOM 1746 C CA . HIS A 1 229 ? -4.250 6.927 21.959 1.00 97.31 229 HIS A CA 1
ATOM 1747 C C . HIS A 1 229 ? -4.791 6.822 20.527 1.00 97.31 229 HIS A C 1
ATOM 1749 O O . HIS A 1 229 ? -4.012 6.688 19.592 1.00 97.31 229 HIS A O 1
ATOM 1755 N N . VAL A 1 230 ? -6.109 6.887 20.337 1.00 97.06 230 VAL A N 1
ATOM 1756 C CA . VAL A 1 230 ? -6.770 6.553 19.064 1.00 97.06 230 VAL A CA 1
ATOM 1757 C C . VAL A 1 230 ? -7.511 7.786 18.574 1.00 97.06 230 VAL A C 1
ATOM 1759 O O . VAL A 1 230 ? -8.160 8.462 19.372 1.00 97.06 230 VAL A O 1
ATOM 1762 N N . LYS A 1 231 ? -7.413 8.074 17.278 1.00 96.00 231 LYS A N 1
ATOM 1763 C CA . LYS A 1 231 ? -8.094 9.205 16.631 1.00 96.00 231 LYS A CA 1
ATOM 1764 C C . LYS A 1 231 ? -9.205 8.790 15.680 1.00 96.00 231 LYS A C 1
ATOM 1766 O O . LYS A 1 231 ? -10.151 9.538 15.476 1.00 96.00 231 LYS A O 1
ATOM 1771 N N . ALA A 1 232 ? -9.086 7.605 15.095 1.00 95.81 232 ALA A N 1
ATOM 1772 C CA . ALA A 1 232 ? -10.097 7.029 14.226 1.00 95.81 232 ALA A CA 1
ATOM 1773 C C . ALA A 1 232 ? -10.101 5.513 14.395 1.00 95.81 232 ALA A C 1
ATOM 1775 O O . ALA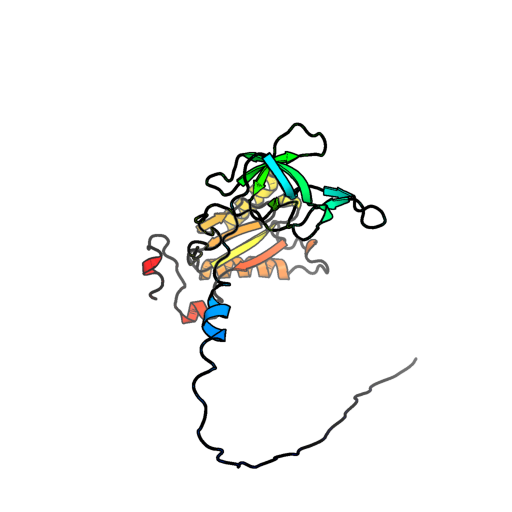 A 1 232 ? -9.086 4.919 14.766 1.00 95.81 232 ALA A O 1
ATOM 1776 N N . VAL A 1 233 ? -11.245 4.900 14.125 1.00 97.00 233 VAL A N 1
ATOM 1777 C CA . VAL A 1 233 ? -11.408 3.452 14.175 1.00 97.00 233 VAL A CA 1
ATOM 1778 C C . VAL A 1 233 ? -12.184 2.998 12.948 1.00 97.00 233 VAL A C 1
ATOM 1780 O O . VAL A 1 233 ? -13.172 3.625 12.569 1.00 97.00 233 VAL A O 1
ATOM 1783 N N . GLU A 1 234 ? -11.725 1.918 12.335 1.00 95.50 234 GLU A N 1
ATOM 1784 C CA . GLU A 1 234 ? -12.388 1.255 11.221 1.00 95.50 234 GLU A CA 1
ATOM 1785 C C . GLU A 1 234 ? -12.623 -0.217 11.562 1.00 95.50 234 GLU A C 1
ATOM 1787 O O . GLU A 1 234 ? -11.827 -0.861 12.250 1.00 95.50 234 GLU A O 1
ATOM 1792 N N . TYR A 1 235 ? -13.760 -0.730 11.105 1.00 93.44 235 TYR A N 1
ATOM 1793 C CA . TYR A 1 235 ? -14.161 -2.118 11.259 1.00 93.44 235 TYR A CA 1
ATOM 1794 C C . TYR A 1 235 ? -13.928 -2.847 9.933 1.00 93.44 235 TYR A C 1
ATOM 1796 O O . TYR A 1 235 ? -14.492 -2.448 8.916 1.00 93.44 235 TYR A O 1
ATOM 1804 N N . VAL A 1 236 ? -13.140 -3.923 9.944 1.00 91.31 236 VAL A N 1
ATOM 1805 C CA . VAL A 1 236 ? -12.868 -4.758 8.765 1.00 91.31 236 VAL A CA 1
ATOM 1806 C C . VAL A 1 236 ? -13.283 -6.197 9.057 1.00 91.31 236 VAL A C 1
ATOM 1808 O O . VAL A 1 236 ? -12.722 -6.869 9.922 1.00 91.31 236 VAL A O 1
ATOM 1811 N N . GLY A 1 237 ? -14.283 -6.672 8.325 1.00 85.88 237 GLY A N 1
ATOM 1812 C CA . GLY A 1 237 ? -14.842 -8.015 8.444 1.00 85.88 237 GLY A CA 1
ATOM 1813 C C . GLY A 1 237 ? -16.278 -8.051 7.935 1.00 85.88 237 GLY A C 1
ATOM 1814 O O . GLY A 1 237 ? -16.802 -7.045 7.453 1.00 85.88 237 GLY A O 1
ATOM 1815 N N . ASP A 1 238 ? -16.928 -9.200 8.080 1.00 82.75 238 ASP A N 1
ATOM 1816 C CA . ASP A 1 238 ? -18.351 -9.327 7.776 1.00 82.75 238 ASP A CA 1
ATOM 1817 C C . ASP A 1 238 ? -19.186 -8.388 8.655 1.00 82.75 238 ASP A C 1
ATOM 1819 O O . ASP A 1 238 ? -18.913 -8.214 9.855 1.00 82.75 238 ASP A O 1
ATOM 1823 N N . ASP A 1 239 ? -20.267 -7.849 8.091 1.00 83.75 239 ASP A N 1
ATOM 1824 C CA . ASP A 1 239 ? -21.218 -7.073 8.873 1.00 83.75 239 ASP A CA 1
ATOM 1825 C C . ASP A 1 239 ? -21.833 -7.932 10.008 1.00 83.75 239 ASP A C 1
ATOM 1827 O O . ASP A 1 239 ? -22.010 -9.150 9.851 1.00 83.75 239 ASP A O 1
ATOM 1831 N N . PRO A 1 240 ? -22.154 -7.326 11.170 1.00 82.31 240 PRO A N 1
ATOM 1832 C CA . PRO A 1 240 ? -22.715 -8.045 12.317 1.00 82.31 240 PRO A CA 1
ATOM 1833 C C . PRO A 1 240 ? -23.951 -8.889 12.000 1.00 82.31 240 PRO A C 1
ATOM 1835 O O . PRO A 1 240 ? -24.118 -9.974 12.560 1.00 82.31 240 PRO A O 1
ATOM 1838 N N . GLU A 1 241 ? -24.813 -8.439 11.087 1.00 82.88 241 GLU A N 1
ATOM 1839 C CA . GLU A 1 241 ? -26.038 -9.163 10.742 1.00 82.88 241 GLU A CA 1
ATOM 1840 C C . GLU A 1 241 ? -25.739 -10.400 9.887 1.00 82.88 241 GLU A C 1
ATOM 1842 O O . GLU A 1 241 ? -26.289 -11.478 10.138 1.00 82.88 241 GLU A O 1
ATOM 1847 N N . THR A 1 242 ? -24.814 -10.300 8.929 1.00 82.88 242 THR A N 1
ATOM 1848 C CA . THR A 1 242 ? -24.341 -11.450 8.148 1.00 82.88 242 THR A CA 1
ATOM 1849 C C . THR A 1 242 ? -23.699 -12.505 9.042 1.00 82.88 242 THR A C 1
ATOM 1851 O O . THR A 1 242 ? -23.982 -13.695 8.866 1.00 82.88 242 THR A O 1
ATOM 1854 N N . ARG A 1 243 ? -22.923 -12.117 10.062 1.00 82.69 243 ARG A N 1
ATOM 1855 C CA . ARG A 1 243 ? -22.346 -13.073 11.029 1.00 82.69 243 ARG A CA 1
ATOM 1856 C C . ARG A 1 243 ? -23.394 -13.734 11.911 1.00 82.69 243 ARG A C 1
ATOM 1858 O O . ARG A 1 243 ? -23.371 -14.955 12.055 1.00 82.69 243 ARG A O 1
ATOM 1865 N N . ARG A 1 244 ? -24.364 -12.976 12.434 1.00 82.06 244 ARG A N 1
ATOM 1866 C CA . ARG A 1 244 ? -25.486 -13.548 13.206 1.00 82.06 244 ARG A CA 1
ATOM 1867 C C . ARG A 1 244 ? -26.300 -14.540 12.381 1.00 82.06 244 ARG A C 1
ATOM 1869 O O . ARG A 1 244 ? -26.713 -15.569 12.905 1.00 82.06 244 ARG A O 1
ATOM 1876 N N . ARG A 1 245 ? -26.502 -14.258 11.091 1.00 85.44 245 ARG A N 1
ATOM 1877 C CA . ARG A 1 245 ? -27.229 -15.147 10.174 1.00 85.44 245 ARG A CA 1
ATOM 1878 C C . ARG A 1 245 ? -26.438 -16.406 9.808 1.00 85.44 245 ARG A C 1
ATOM 1880 O O . ARG A 1 245 ? -27.047 -17.460 9.669 1.00 85.44 245 ARG A O 1
ATOM 1887 N N . THR A 1 246 ? -25.123 -16.293 9.626 1.00 84.56 246 THR A N 1
ATOM 1888 C CA . THR A 1 246 ? -24.251 -17.420 9.232 1.00 84.56 246 THR A CA 1
ATOM 1889 C C . THR A 1 246 ? -23.758 -18.248 10.421 1.00 84.56 246 THR A C 1
ATOM 1891 O O . THR A 1 246 ? -23.289 -19.360 10.234 1.00 84.56 246 THR A O 1
ATOM 1894 N N . GLY A 1 247 ? -23.859 -17.740 11.654 1.00 82.88 247 GLY A N 1
ATOM 1895 C CA . GLY A 1 247 ? -23.340 -18.419 12.848 1.00 82.88 247 GLY A CA 1
ATOM 1896 C C . GLY A 1 247 ? -21.813 -18.355 12.985 1.00 82.88 247 GLY A C 1
ATOM 1897 O O . GLY A 1 247 ? -21.250 -18.991 13.876 1.00 82.88 247 GLY A O 1
ATOM 1898 N N . ARG A 1 248 ? -21.129 -17.562 12.147 1.00 80.94 248 ARG A N 1
ATOM 1899 C CA . ARG A 1 248 ? -19.664 -17.399 12.130 1.00 80.94 248 ARG A CA 1
ATOM 1900 C C . ARG A 1 248 ? -19.181 -16.418 13.206 1.00 80.94 248 ARG A C 1
ATOM 1902 O O . ARG A 1 248 ? -18.574 -15.393 12.911 1.00 80.94 248 ARG A O 1
ATOM 1909 N N . GLN A 1 249 ? -19.494 -16.708 14.469 1.00 84.44 249 GLN A N 1
ATOM 1910 C CA . GLN A 1 249 ? -19.108 -15.861 15.608 1.00 84.44 249 GLN A CA 1
ATOM 1911 C C . GLN A 1 249 ? -17.710 -16.171 16.153 1.00 84.44 249 GLN A C 1
ATOM 1913 O O . GLN A 1 249 ? -17.076 -15.303 16.747 1.00 84.44 249 GLN A O 1
ATOM 1918 N N . HIS A 1 250 ? -17.224 -17.399 15.962 1.00 85.75 250 HIS A N 1
ATOM 1919 C CA . HIS A 1 250 ? -15.947 -17.835 16.510 1.00 85.75 250 HIS A CA 1
ATOM 1920 C C . HIS A 1 250 ? -15.050 -18.428 15.429 1.00 85.75 250 HIS A C 1
ATOM 1922 O O . HIS A 1 250 ? -15.445 -19.357 14.723 1.00 85.75 250 HIS A O 1
ATOM 1928 N N . HIS A 1 251 ? -13.833 -17.910 15.333 1.00 81.75 251 HIS A N 1
ATOM 1929 C CA . HIS A 1 251 ? -12.781 -18.445 14.491 1.00 81.75 251 HIS A CA 1
ATOM 1930 C C . HIS A 1 251 ? -11.853 -19.337 15.297 1.00 81.75 251 HIS A C 1
ATOM 1932 O O . HIS A 1 251 ? -11.293 -18.930 16.310 1.00 81.75 251 HIS A O 1
ATOM 1938 N N . ASP A 1 252 ? -11.673 -20.560 14.811 1.00 83.25 252 ASP A N 1
ATOM 1939 C CA . ASP A 1 252 ? -10.725 -21.506 15.377 1.00 83.25 252 ASP A CA 1
ATOM 1940 C C . ASP A 1 252 ? -9.422 -21.459 14.561 1.00 83.25 252 ASP A C 1
ATOM 1942 O O . ASP A 1 252 ? -9.372 -22.038 13.462 1.00 83.25 252 ASP A O 1
ATOM 1946 N N . PRO A 1 253 ? -8.356 -20.807 15.069 1.00 79.56 253 PRO A N 1
ATOM 1947 C CA . PRO A 1 253 ? -7.096 -20.671 14.345 1.00 79.56 253 PRO A CA 1
ATOM 1948 C C . PRO A 1 253 ? -6.425 -22.026 14.074 1.00 79.56 253 PRO A C 1
ATOM 1950 O O . PRO A 1 253 ? -5.585 -22.108 13.182 1.00 79.56 253 PRO A O 1
ATOM 1953 N N . SER A 1 254 ? -6.816 -23.096 14.782 1.00 83.94 254 SER A N 1
ATOM 1954 C CA . SER A 1 254 ? -6.257 -24.439 14.598 1.00 83.94 254 SER A CA 1
ATOM 1955 C C . SER A 1 254 ? -6.849 -25.214 13.413 1.00 83.94 254 SER A C 1
ATOM 1957 O O . SER A 1 254 ? -6.251 -26.197 12.973 1.00 83.94 254 SER A O 1
ATOM 1959 N N . ARG A 1 255 ? -7.995 -24.786 12.858 1.00 78.88 255 ARG A N 1
ATOM 1960 C CA . ARG A 1 255 ? -8.608 -25.450 11.693 1.00 78.88 255 ARG A CA 1
ATOM 1961 C C . ARG A 1 255 ? -7.919 -25.059 10.382 1.00 78.88 255 ARG A C 1
ATOM 1963 O O . ARG A 1 255 ? -7.713 -23.874 10.151 1.00 78.88 255 ARG A O 1
ATOM 1970 N N . PRO A 1 256 ? -7.622 -26.000 9.472 1.00 76.00 256 PRO A N 1
ATOM 1971 C CA . PRO A 1 256 ? -7.062 -25.656 8.169 1.00 76.00 256 PRO A CA 1
ATOM 1972 C C . PRO A 1 256 ? -8.075 -24.856 7.320 1.00 76.00 256 PRO A C 1
ATOM 1974 O O . PRO A 1 256 ? -9.273 -25.141 7.395 1.00 76.00 256 PRO A O 1
ATOM 1977 N N . PRO A 1 257 ? -7.625 -23.902 6.476 1.00 68.31 257 PRO A N 1
ATOM 1978 C CA . PRO A 1 257 ? -8.505 -23.031 5.683 1.00 68.31 257 PRO A CA 1
ATOM 1979 C C . PRO A 1 257 ? -9.564 -23.776 4.857 1.00 68.31 257 PRO A C 1
ATOM 1981 O O . PRO A 1 257 ? -10.713 -23.356 4.795 1.00 68.31 257 PRO A O 1
ATOM 1984 N N . GLN A 1 258 ? -9.205 -24.936 4.301 1.00 70.25 258 GLN A N 1
ATOM 1985 C CA . GLN A 1 258 ? -10.079 -25.764 3.458 1.00 70.25 258 GLN A CA 1
ATOM 1986 C C . GLN A 1 258 ? -11.326 -26.292 4.188 1.00 70.25 258 GLN A C 1
ATOM 1988 O O . GLN A 1 258 ? -12.330 -26.567 3.547 1.00 70.25 258 GLN A O 1
ATOM 1993 N N . GLN A 1 259 ? -11.282 -26.419 5.519 1.00 63.06 259 GLN A N 1
ATOM 1994 C CA . GLN A 1 259 ? -12.406 -26.907 6.332 1.00 63.06 259 GLN A CA 1
ATOM 1995 C C . GLN A 1 259 ? -13.282 -25.773 6.888 1.00 63.06 259 GLN A C 1
ATOM 1997 O O . GLN A 1 259 ? -14.243 -26.040 7.607 1.00 63.06 259 GLN A O 1
ATOM 2002 N N . ARG A 1 260 ? -12.934 -24.506 6.621 1.00 63.03 260 ARG A N 1
ATOM 2003 C CA . ARG A 1 260 ? -13.655 -23.337 7.151 1.00 63.03 260 ARG A CA 1
ATOM 2004 C C . ARG A 1 260 ? -14.795 -22.878 6.237 1.00 63.03 260 ARG A C 1
ATOM 2006 O O . ARG A 1 260 ? -15.814 -22.435 6.747 1.00 63.03 260 ARG A O 1
ATOM 2013 N N . ALA A 1 261 ? -14.669 -23.094 4.927 1.00 56.97 261 ALA A N 1
ATOM 2014 C CA . ALA A 1 261 ? -15.640 -22.656 3.920 1.00 56.97 261 ALA A CA 1
ATOM 2015 C C . ALA A 1 261 ? -16.935 -23.502 3.836 1.00 56.97 261 ALA A C 1
ATOM 2017 O O . ALA A 1 261 ? -17.816 -23.185 3.040 1.00 56.97 261 ALA A O 1
ATOM 2018 N N . GLU A 1 262 ? -17.059 -24.588 4.609 1.00 56.44 262 GLU A N 1
ATOM 2019 C CA . GLU A 1 262 ? -18.189 -25.537 4.529 1.00 56.44 262 GLU A CA 1
ATOM 2020 C C . GLU A 1 262 ? -19.320 -25.279 5.556 1.00 56.44 262 GLU A C 1
ATOM 2022 O O . GLU A 1 262 ? -20.222 -26.110 5.688 1.00 56.44 262 GLU A O 1
ATOM 2027 N N . LEU A 1 263 ? -19.289 -24.153 6.284 1.00 54.94 263 LEU A N 1
ATOM 2028 C CA . LEU A 1 263 ? -20.265 -23.773 7.324 1.00 54.94 263 LEU A CA 1
ATOM 2029 C C . LEU A 1 263 ? -21.028 -22.494 6.958 1.00 54.94 263 LEU A C 1
ATOM 2031 O O . LEU A 1 263 ? -22.268 -22.504 7.134 1.00 54.94 263 LEU A O 1
#

Foldseek 3Di:
DDDDDDDDDDDDDDDDDDDDDDDDDDDDDDDDPDDPPVVVVVVVVVPDPQDAQDDFFAKKWAFDQAWDQPDDPVGIDGDDLPDPSRTAIWGFHDDDDPLQWTWTGGPPPDRDTDIGHQQRIAGPVPRHTRGGPPDPPPVVVVVPPPPQQQQKKKKFFWAPCLQPPVLVVVLLVVLCVVLVAPDWDSPDSGIIMGTHQAQVSRVVSQCVVVVQLVVFPDPDLSPGPSDVTGSDMDMDHDDPVVCVVVVSRGHDPPDDSVVPVPD

Sequence (263 aa):
CSSSSLEPGRVSGLAMTDLIAAAALQRRWHLALPQLLVPLLLALRLGLVGGEPCIAGEAVLAFYAGQVDLGGSQGVVACIMEMEQCYYPGRISSGPNAEGNYVINWDDGDTTNRVVYYPHVRLASSSQPCDGPDNVPDDDDEEGWVPPEIPCTVLARLHWEGSEPDWNQEAIKALKEEYRPDEVIDGFDWHVIMRFNDADKCEAAFASLEGSLKLCGEADPEKCRAHKHVKAVEYVGDDPETRRRTGRQHHDPSRPPQQRAEL

Radius of gyration: 32.18 Å; Cα contacts (8 Å, |Δi|>4): 369; chains: 1; bounding box: 76×71×84 Å